Protein AF-0000000087635330 (afdb_homodimer)

Solvent-accessible surface area (backbone atoms only — not comparable to full-atom values): 12232 Å² total; per-residue (Å²): 128,82,61,60,44,41,53,50,29,37,51,50,49,61,67,24,69,44,42,45,45,29,53,51,26,46,61,68,26,69,84,34,67,66,36,44,51,52,45,48,49,50,54,52,45,51,51,51,27,53,53,23,55,74,68,66,39,85,57,25,63,59,40,48,52,53,54,58,65,44,47,66,58,32,70,73,29,64,51,27,36,50,28,53,53,24,44,55,53,30,50,50,52,50,50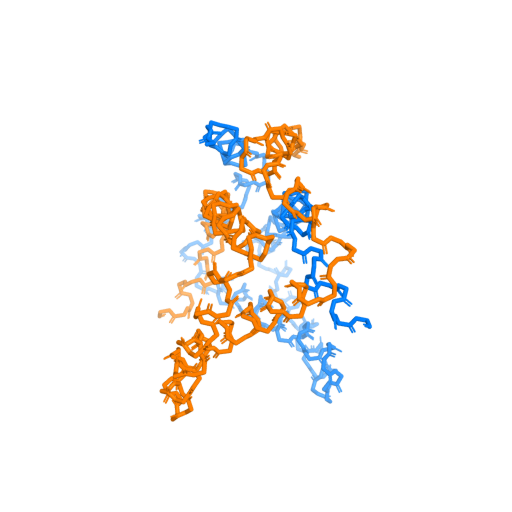,52,47,47,56,53,48,40,48,65,54,51,63,71,43,41,72,59,57,54,68,71,101,128,82,60,60,43,40,52,50,29,36,51,50,49,62,67,24,69,45,42,46,46,30,52,51,28,47,62,68,25,69,83,33,66,67,35,43,52,52,45,50,50,49,56,52,46,51,50,51,28,52,53,22,55,75,68,66,39,85,57,24,62,59,40,48,50,54,53,58,63,46,47,65,59,33,68,71,30,66,52,26,38,50,27,54,54,23,44,54,53,30,49,51,52,52,50,50,47,48,56,53,48,41,48,63,54,51,63,71,44,43,73,59,60,55,68,72,101

Nearest PDB structures (foldseek):
  2iaz-assembly1_D  TM=8.433E-01  e=6.724E-04  Streptococcus pneumoniae TIGR4
  2iaz-assembly1_C  TM=8.576E-01  e=1.350E-03  Streptococcus pneumoniae TIGR4
  2iaz-assembly1_B  TM=7.558E-01  e=1.070E-03  Streptococcus pneumoniae TIGR4
  2oeq-assembly1_B  TM=7.462E-01  e=4.574E-03  Geobacillus stearothermophilus
  2iaz-assembly1_D  TM=8.433E-01  e=5.753E-04  Streptococcus pneumoniae TIGR4

pLDDT: mean 92.49, std 9.83, range [42.09, 97.5]

Organism: NCBI:txid103891

InterPro domains:
  IPR010368 Control of competence regulator ComK, YlbF/YmcA [PF06133] (3-106)
  IPR023378 YheA/YmcA-like domain superfamily [G3DSA:1.20.1500.10] (2-115)
  IPR023378 YheA/YmcA-like domain superfamily [SSF158622] (3-107)

Secondary structure (DSSP, 8-state):
--THHHHHHHHHHHHSHHHHHHHHHHHHHTT-HHHHHHHHHHHHHHHHHHHHHHTT-TTHHHHHHHHHHHHHHHHT-HHHHHHHHHHHHHHHHHHHHHHHHHHHHHHTTHHHHHHT-/--THHHHHHHHHHHHSHHHHHHHHHHHHHTT-HHHHHHHHHHHHHHHHHHHHHHTT-TTHHHHHHHHHHHHHHHHT-HHHHHHHHHHHHHHHHHHHHHHHHHHHHHHTTHHHHHHT-

Sequence (234 aa):
MNYDKAYELQKAMRESEEYKALMEAQAAVESDATAKGLIEQFLMQQMQWEYAKMAEAPEAEEIGKKLEELMPMIQANSGAQSYLQAHVRWTQVSNDVYRIISEPITEGMKILEKAKQMNYDKAYELQKAMRESEEYKALMEAQAAVESDATAKGLIEQFLMQQMQWEYAKMAEAPEAEEIGKKLEELMPMIQANSGAQSYLQAHVRWTQVSNDVYRIISEPITEGMKILEKAKQ

Foldseek 3Di:
DPCVVVVVVVVVLCVDPLNVLLVVLCVVCVPPPQLVVLLVLLVVLVVVLVVCVVVVHPCNVVSVVVNVVSVVVQVVPPSNVSNVVSVVSSVVVVVVVCVVVCVVVVVVVVVVVVVVD/DPCVVVVVVVVCLCVDPLNVLLVVLCVVCVPPPQLVVLLVLLVVLVVVLVVCVVVVHPCNVVSVVVNVVSVVVQVVPPSNVSNVVSVVSSVVVVVVVCVVVCVVVVVVVVVVVVVVD

Radius of gyration: 22.26 Å; Cα contacts (8 Å, |Δi|>4): 188; chains: 2; bounding box: 31×61×46 Å

Structure (mmCIF, N/CA/C/O backbone):
data_AF-0000000087635330-model_v1
#
loop_
_entity.id
_entity.type
_entity.pdbx_description
1 polymer 'Protein of uncharacterized function (DUF964)'
#
loop_
_atom_site.group_PDB
_atom_site.id
_atom_site.type_symbol
_atom_site.label_atom_id
_atom_site.label_alt_id
_atom_site.label_comp_id
_atom_site.label_asym_id
_atom_site.label_entity_id
_atom_site.label_seq_id
_atom_site.pdbx_PDB_ins_code
_atom_site.Cartn_x
_atom_site.Cartn_y
_atom_site.Cartn_z
_atom_site.occupancy
_atom_site.B_iso_or_equiv
_atom_site.auth_seq_id
_atom_site.auth_comp_id
_atom_site.auth_asym_id
_atom_site.auth_atom_id
_atom_site.pdbx_PDB_model_num
ATOM 1 N N . MET A 1 1 ? 7.719 4.941 17.891 1 74 1 MET A N 1
ATOM 2 C CA . MET A 1 1 ? 6.973 3.707 17.641 1 74 1 MET A CA 1
ATOM 3 C C . MET A 1 1 ? 7.906 2.5 17.656 1 74 1 MET A C 1
ATOM 5 O O . MET A 1 1 ? 9.016 2.568 17.125 1 74 1 MET A O 1
ATOM 9 N N . ASN A 1 2 ? 7.723 1.538 18.547 1 83.94 2 ASN A N 1
ATOM 10 C CA . ASN A 1 2 ? 8.383 0.238 18.5 1 83.94 2 ASN A CA 1
ATOM 11 C C . ASN A 1 2 ? 7.832 -0.625 17.375 1 83.94 2 ASN A C 1
ATOM 13 O O . ASN A 1 2 ? 6.629 -0.899 17.328 1 83.94 2 ASN A O 1
ATOM 17 N N . TYR A 1 3 ? 8.781 -0.97 16.391 1 94.69 3 TYR A N 1
ATOM 18 C CA . TYR A 1 3 ? 8.336 -1.683 15.203 1 94.69 3 TYR A CA 1
ATOM 19 C C . TYR A 1 3 ? 8.344 -3.189 15.43 1 94.69 3 TYR A C 1
ATOM 21 O O . TYR A 1 3 ? 8.281 -3.969 14.477 1 94.69 3 TYR A O 1
ATOM 29 N N . ASP A 1 4 ? 8.461 -3.588 16.734 1 96 4 ASP A N 1
ATOM 30 C CA . ASP A 1 4 ? 8.516 -5.004 17.078 1 96 4 ASP A CA 1
ATOM 31 C C . ASP A 1 4 ? 7.297 -5.75 16.531 1 96 4 ASP A C 1
ATOM 33 O O . ASP A 1 4 ? 7.426 -6.848 15.992 1 96 4 ASP A O 1
ATOM 37 N N . LYS A 1 5 ? 6.098 -5.129 16.688 1 96.94 5 LYS A N 1
ATOM 38 C CA . LYS A 1 5 ? 4.875 -5.773 16.219 1 96.94 5 LYS A CA 1
ATOM 39 C C . LYS A 1 5 ? 4.883 -5.926 14.711 1 96.94 5 LYS A C 1
ATOM 41 O O . LYS A 1 5 ? 4.348 -6.902 14.172 1 96.94 5 LYS A O 1
ATOM 46 N N . ALA A 1 6 ? 5.496 -4.953 13.992 1 97.44 6 ALA A N 1
ATOM 47 C CA . ALA A 1 6 ? 5.625 -5.055 12.547 1 97.44 6 ALA A CA 1
ATOM 48 C C . ALA A 1 6 ? 6.547 -6.207 12.156 1 97.44 6 ALA A C 1
ATOM 50 O O . ALA A 1 6 ? 6.227 -6.988 11.258 1 97.44 6 ALA A O 1
ATOM 51 N N . TYR A 1 7 ? 7.668 -6.348 12.852 1 97.5 7 TYR A N 1
ATOM 52 C CA . TYR A 1 7 ? 8.609 -7.422 12.562 1 97.5 7 TYR A CA 1
ATOM 53 C C . TYR A 1 7 ? 8.039 -8.773 12.961 1 97.5 7 TYR A C 1
ATOM 55 O O . TYR A 1 7 ? 8.312 -9.789 12.312 1 97.5 7 TYR A O 1
ATOM 63 N N . GLU A 1 8 ? 7.262 -8.82 14.047 1 97.19 8 GLU A N 1
ATOM 64 C CA . GLU A 1 8 ? 6.578 -10.055 14.43 1 97.19 8 GLU A CA 1
ATOM 65 C C . GLU A 1 8 ? 5.59 -10.492 13.352 1 97.19 8 GLU A C 1
ATOM 67 O O . GLU A 1 8 ? 5.488 -11.688 13.047 1 97.19 8 GLU A O 1
ATOM 72 N N . LEU A 1 9 ? 4.828 -9.516 12.812 1 97.5 9 LEU A N 1
ATOM 73 C CA . LEU A 1 9 ? 3.91 -9.836 11.727 1 97.5 9 LEU A CA 1
ATOM 74 C C . LEU A 1 9 ? 4.668 -10.328 10.492 1 97.5 9 LEU A C 1
ATOM 76 O O . LEU A 1 9 ? 4.281 -11.32 9.875 1 97.5 9 LEU A O 1
ATOM 80 N N . GLN A 1 10 ? 5.77 -9.609 10.148 1 97.31 10 GLN A N 1
ATOM 81 C CA . GLN A 1 10 ? 6.598 -10.023 9.023 1 97.31 10 GLN A CA 1
ATOM 82 C C . GLN A 1 10 ? 7.059 -11.469 9.18 1 97.31 10 GLN A C 1
ATOM 84 O O . GLN A 1 10 ? 6.957 -12.266 8.242 1 97.31 10 GLN A O 1
ATOM 89 N N . LYS A 1 11 ? 7.594 -11.82 10.383 1 96.69 11 LYS A N 1
ATOM 90 C CA . LYS A 1 11 ? 8.047 -13.172 10.68 1 96.69 11 LYS A CA 1
ATOM 91 C C . LYS A 1 11 ? 6.898 -14.172 10.555 1 96.69 11 LYS A C 1
ATOM 93 O O . LYS A 1 11 ? 7.07 -15.25 9.977 1 96.69 11 LYS A O 1
ATOM 98 N N . ALA A 1 12 ? 5.738 -13.828 11.117 1 97 12 ALA A N 1
ATOM 99 C CA . ALA A 1 12 ? 4.566 -14.695 11.039 1 97 12 ALA A CA 1
ATOM 100 C C . ALA A 1 12 ? 4.156 -14.93 9.586 1 97 12 ALA A C 1
ATOM 102 O O . ALA A 1 12 ? 3.746 -16.031 9.227 1 97 12 ALA A O 1
ATOM 103 N N . MET A 1 13 ? 4.223 -13.906 8.734 1 96.5 13 MET A N 1
ATOM 104 C CA . MET A 1 13 ? 3.912 -14.031 7.316 1 96.5 13 MET A CA 1
ATOM 105 C C . MET A 1 13 ? 4.867 -15.008 6.633 1 96.5 13 MET A C 1
ATOM 107 O O . MET A 1 13 ? 4.43 -15.906 5.91 1 96.5 13 MET A O 1
ATOM 111 N N . ARG A 1 14 ? 6.191 -14.93 6.93 1 95.69 14 ARG A N 1
ATOM 112 C CA . ARG A 1 14 ? 7.191 -15.805 6.332 1 95.69 14 ARG A CA 1
ATOM 113 C C . ARG A 1 14 ? 7.02 -17.25 6.82 1 95.69 14 ARG A C 1
ATOM 115 O O . ARG A 1 14 ? 7.395 -18.188 6.125 1 95.69 14 ARG A O 1
ATOM 122 N N . GLU A 1 15 ? 6.457 -17.422 8.023 1 96.25 15 GLU A N 1
ATOM 123 C CA . GLU A 1 15 ? 6.297 -18.734 8.625 1 96.25 15 GLU A CA 1
ATOM 124 C C . GLU A 1 15 ? 4.938 -19.344 8.281 1 96.25 15 GLU A C 1
ATOM 126 O O . GLU A 1 15 ? 4.656 -20.484 8.633 1 96.25 15 GLU A O 1
ATOM 131 N N . SER A 1 16 ? 4.07 -18.562 7.609 1 96.06 16 SER A N 1
ATOM 132 C CA . SER A 1 16 ? 2.744 -19.062 7.254 1 96.06 16 SER A CA 1
ATOM 133 C C . SER A 1 16 ? 2.834 -20.188 6.238 1 96.06 16 SER A C 1
ATOM 135 O O . SER A 1 16 ? 3.787 -20.266 5.461 1 96.06 16 SER A O 1
ATOM 137 N N . GLU A 1 17 ? 1.859 -21.078 6.305 1 97 17 GLU A N 1
ATOM 138 C CA . GLU A 1 17 ? 1.779 -22.172 5.328 1 97 17 GLU A CA 1
ATOM 139 C C . GLU A 1 17 ? 1.638 -21.625 3.91 1 97 17 GLU A C 1
ATOM 141 O O . GLU A 1 17 ? 2.199 -22.188 2.967 1 97 17 GLU A O 1
ATOM 146 N N . GLU A 1 18 ? 0.897 -20.531 3.771 1 97.06 18 GLU A N 1
ATOM 147 C CA . GLU A 1 18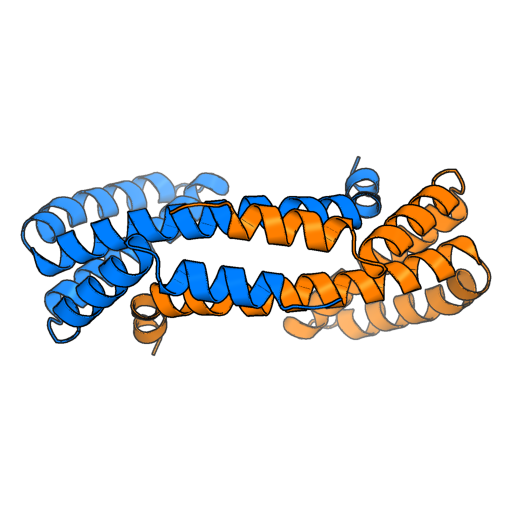 ? 0.664 -19.922 2.463 1 97.06 18 GLU A CA 1
ATOM 148 C C . GLU A 1 18 ? 1.964 -19.406 1.854 1 97.06 18 GLU A C 1
ATOM 150 O O . GLU A 1 18 ? 2.23 -19.625 0.67 1 97.06 18 GLU A O 1
ATOM 155 N N . TYR A 1 19 ? 2.779 -18.719 2.582 1 96.56 19 TYR A N 1
ATOM 156 C CA . TYR A 1 19 ? 4.059 -18.203 2.104 1 96.56 19 TYR A CA 1
ATOM 157 C C . TYR A 1 19 ? 4.992 -19.359 1.726 1 96.56 19 TYR A C 1
ATOM 159 O O . TYR A 1 19 ? 5.594 -19.344 0.65 1 96.56 19 TYR A O 1
ATOM 167 N N . LYS A 1 20 ? 5.113 -20.297 2.604 1 96.81 20 LYS A N 1
ATOM 168 C CA . LYS A 1 20 ? 6.008 -21.422 2.375 1 96.81 20 LYS A CA 1
ATOM 169 C C . LYS A 1 20 ? 5.594 -22.219 1.132 1 96.81 20 LYS A C 1
ATOM 171 O O . LYS A 1 20 ? 6.445 -22.625 0.345 1 96.81 20 LYS A O 1
ATOM 176 N N . ALA A 1 21 ? 4.285 -22.422 0.991 1 97 21 ALA A N 1
ATOM 177 C CA . ALA A 1 21 ? 3.781 -23.125 -0.187 1 97 21 ALA A CA 1
ATOM 178 C C . ALA A 1 21 ? 4.141 -22.375 -1.467 1 97 21 ALA A C 1
ATOM 180 O O . ALA A 1 21 ? 4.484 -22.984 -2.479 1 97 21 ALA A O 1
ATOM 181 N N . LEU A 1 22 ? 4.043 -21.031 -1.479 1 96.62 22 LEU A N 1
ATOM 182 C CA . LEU A 1 22 ? 4.398 -20.234 -2.643 1 96.62 22 LEU A CA 1
ATOM 183 C C . LEU A 1 22 ? 5.887 -20.359 -2.957 1 96.62 22 LEU A C 1
ATOM 185 O O . LEU A 1 22 ? 6.266 -20.531 -4.117 1 96.62 22 LEU A O 1
ATOM 189 N N . MET A 1 23 ? 6.695 -20.297 -1.934 1 95.06 23 MET A N 1
ATOM 190 C CA . MET A 1 23 ? 8.141 -20.422 -2.119 1 95.06 23 MET A CA 1
ATOM 191 C C . MET A 1 23 ? 8.5 -21.781 -2.682 1 95.06 23 MET A C 1
ATOM 193 O O . MET A 1 23 ? 9.359 -21.891 -3.557 1 95.06 23 MET A O 1
ATOM 197 N N . GLU A 1 24 ? 7.879 -22.766 -2.139 1 95.94 24 GLU A N 1
ATOM 198 C CA . GLU A 1 24 ? 8.117 -24.125 -2.625 1 95.94 24 GLU A CA 1
ATOM 199 C C . GLU A 1 24 ? 7.695 -24.266 -4.086 1 95.94 24 GLU A C 1
ATOM 201 O O . GLU A 1 24 ? 8.422 -24.844 -4.891 1 95.94 24 GLU A O 1
ATOM 206 N N . ALA A 1 25 ? 6.504 -23.75 -4.371 1 96.25 25 ALA A N 1
ATOM 207 C CA . ALA A 1 25 ? 6.016 -23.797 -5.746 1 96.25 25 ALA A CA 1
ATOM 208 C C . ALA A 1 25 ? 6.934 -23.031 -6.688 1 96.25 25 ALA A C 1
ATOM 210 O O . ALA A 1 25 ? 7.184 -23.453 -7.812 1 96.25 25 ALA A O 1
ATOM 211 N N . GLN A 1 26 ? 7.418 -21.906 -6.301 1 94.69 26 GLN A N 1
ATOM 212 C CA . GLN A 1 26 ? 8.359 -21.109 -7.082 1 94.69 26 GLN A CA 1
ATOM 213 C C . GLN A 1 26 ? 9.633 -21.891 -7.375 1 94.69 26 GLN A C 1
ATOM 215 O O . GLN A 1 26 ? 10.109 -21.906 -8.516 1 94.69 26 GLN A O 1
ATOM 220 N N . ALA A 1 27 ? 10.156 -22.484 -6.355 1 93.56 27 ALA A N 1
ATOM 221 C CA . ALA A 1 27 ? 11.375 -23.281 -6.504 1 93.56 27 ALA A CA 1
ATOM 222 C C . ALA A 1 27 ? 11.164 -24.422 -7.5 1 93.56 27 ALA A C 1
ATOM 224 O O . ALA A 1 27 ? 12.062 -24.75 -8.281 1 93.56 27 ALA A O 1
ATOM 225 N N . ALA A 1 28 ? 9.992 -24.984 -7.477 1 94.25 28 ALA A N 1
ATOM 226 C CA . ALA A 1 28 ? 9.68 -26.141 -8.312 1 94.25 28 ALA A CA 1
ATOM 227 C C . ALA A 1 28 ? 9.633 -25.766 -9.789 1 94.25 28 ALA A C 1
ATOM 229 O O . ALA A 1 28 ? 9.906 -26.594 -10.664 1 94.25 28 ALA A O 1
ATOM 230 N N . VAL A 1 29 ? 9.352 -24.469 -10.062 1 94.31 29 VAL A N 1
ATOM 231 C CA . VAL A 1 29 ? 9.188 -24.078 -11.461 1 94.31 29 VAL A CA 1
ATOM 232 C C . VAL A 1 29 ? 10.383 -23.234 -11.914 1 94.31 29 VAL A C 1
ATOM 234 O O . VAL A 1 29 ? 10.445 -22.797 -13.062 1 94.31 29 VAL A O 1
ATOM 237 N N . GLU A 1 30 ? 11.328 -23.047 -11.102 1 89.69 30 GLU A N 1
ATOM 238 C CA . GLU A 1 30 ? 12.461 -22.156 -11.367 1 89.69 30 GLU A CA 1
ATOM 239 C C . GLU A 1 30 ? 13.227 -22.609 -12.609 1 89.69 30 GLU A C 1
ATOM 241 O O . GLU A 1 30 ? 13.742 -21.766 -13.359 1 89.69 30 GLU A O 1
ATOM 246 N N . SER A 1 31 ? 13.273 -23.859 -12.844 1 91.94 31 SER A N 1
ATOM 247 C CA . SER A 1 31 ? 14.055 -24.391 -13.969 1 91.94 31 SER A CA 1
ATOM 248 C C . SER A 1 31 ? 13.141 -24.812 -15.117 1 91.94 31 SER A C 1
ATOM 250 O O . SER A 1 31 ? 13.609 -25.375 -16.109 1 91.94 31 SER A O 1
ATOM 252 N N . ASP A 1 32 ? 11.867 -24.641 -15.016 1 94.25 32 ASP A N 1
ATOM 253 C CA . ASP A 1 32 ? 10.891 -24.984 -16.047 1 94.25 32 ASP A CA 1
ATOM 254 C C . ASP A 1 32 ? 10.461 -23.75 -16.828 1 94.25 32 ASP A C 1
ATOM 256 O O . ASP A 1 32 ? 9.492 -23.078 -16.453 1 94.25 32 ASP A O 1
ATOM 260 N N . ALA A 1 33 ? 11.094 -23.516 -17.922 1 93.88 33 ALA A N 1
ATOM 261 C CA . ALA A 1 33 ? 10.875 -22.312 -18.719 1 93.88 33 ALA A CA 1
ATOM 262 C C . ALA A 1 33 ? 9.438 -22.25 -19.234 1 93.88 33 ALA A C 1
ATOM 264 O O . ALA A 1 33 ? 8.852 -21.172 -19.328 1 93.88 33 ALA A O 1
ATOM 265 N N . THR A 1 34 ? 8.922 -23.406 -19.516 1 96.12 34 THR A N 1
ATOM 266 C CA . THR A 1 34 ? 7.547 -23.453 -20 1 96.12 34 THR A CA 1
ATOM 267 C C . THR A 1 34 ? 6.574 -23.016 -18.906 1 96.12 34 THR A C 1
ATOM 269 O O . THR A 1 34 ? 5.723 -22.156 -19.141 1 96.12 34 THR A O 1
ATOM 272 N N . ALA A 1 35 ? 6.727 -23.562 -17.75 1 95.75 35 ALA A N 1
ATOM 273 C CA . ALA A 1 35 ? 5.879 -23.203 -16.625 1 95.75 35 ALA A CA 1
ATOM 274 C C . ALA A 1 35 ? 6 -21.734 -16.281 1 95.75 35 ALA A C 1
ATOM 276 O O . ALA A 1 35 ? 4.996 -21.047 -16.094 1 95.75 35 ALA A O 1
ATOM 277 N N . LYS A 1 36 ? 7.207 -21.281 -16.297 1 94.25 36 LYS A N 1
ATOM 278 C CA . LYS A 1 36 ? 7.449 -19.875 -15.969 1 94.25 36 LYS A CA 1
ATOM 279 C C . LYS A 1 36 ? 6.773 -18.953 -16.969 1 94.25 36 LYS A C 1
ATOM 281 O O . LYS A 1 36 ? 6.164 -17.953 -16.594 1 94.25 36 LYS A O 1
ATOM 286 N N . GLY A 1 37 ? 6.953 -19.281 -18.188 1 94.19 37 GLY A N 1
ATOM 287 C CA . GLY A 1 37 ? 6.312 -18.484 -19.219 1 94.19 37 GLY A CA 1
ATOM 288 C C . GLY A 1 37 ? 4.805 -18.438 -19.078 1 94.19 37 GLY A C 1
ATOM 289 O O . GLY A 1 37 ? 4.203 -17.359 -19.219 1 94.19 37 GLY A O 1
ATOM 290 N N . LEU A 1 38 ? 4.195 -19.578 -18.812 1 96.12 38 LEU A N 1
ATOM 291 C CA . LEU A 1 38 ? 2.752 -19.656 -18.641 1 96.12 38 LEU A CA 1
ATOM 292 C C . LEU A 1 38 ? 2.309 -18.828 -17.438 1 96.12 38 LEU A C 1
ATOM 294 O O . LEU A 1 38 ? 1.328 -18.094 -17.516 1 96.12 38 LEU A O 1
ATOM 298 N N . ILE A 1 39 ? 3.027 -18.938 -16.344 1 95.94 39 ILE A N 1
ATOM 299 C CA . ILE A 1 39 ? 2.713 -18.234 -15.102 1 95.94 39 ILE A CA 1
ATOM 300 C C . ILE A 1 39 ? 2.801 -16.734 -15.328 1 95.94 39 ILE A C 1
ATOM 302 O O . ILE A 1 39 ? 1.876 -15.992 -14.992 1 95.94 39 ILE A O 1
ATOM 306 N N . GLU A 1 40 ? 3.871 -16.297 -15.891 1 93.56 40 GLU A N 1
ATOM 307 C CA . GLU A 1 40 ? 4.086 -14.875 -16.156 1 93.56 40 GLU A CA 1
ATOM 308 C C . GLU A 1 40 ? 2.98 -14.312 -17.047 1 93.56 40 GLU A C 1
ATOM 310 O O . GLU A 1 40 ? 2.453 -13.234 -16.766 1 93.56 40 GLU A O 1
ATOM 315 N N . GLN A 1 41 ? 2.691 -15.039 -18.094 1 94.5 41 GLN A N 1
ATOM 316 C CA . GLN A 1 41 ? 1.641 -14.602 -19 1 94.5 41 GLN A CA 1
ATOM 317 C C . GLN A 1 41 ? 0.298 -14.5 -18.281 1 94.5 41 GLN A C 1
ATOM 319 O O . GLN A 1 41 ? -0.436 -13.523 -18.469 1 94.5 41 GLN A O 1
ATOM 324 N N . PHE A 1 42 ? 0.017 -15.469 -17.562 1 96.69 42 PHE A N 1
ATOM 325 C CA . PHE A 1 42 ? -1.245 -15.477 -16.844 1 96.69 42 PHE A CA 1
ATOM 326 C C . PHE A 1 42 ? -1.322 -14.297 -15.875 1 96.69 42 PHE A C 1
ATOM 328 O O . PHE A 1 42 ? -2.307 -13.555 -15.875 1 96.69 42 PHE A O 1
ATOM 335 N N . LEU A 1 43 ? -0.353 -14.07 -15.086 1 94.19 43 LEU A N 1
ATOM 336 C CA . LEU A 1 43 ? -0.355 -13.016 -14.086 1 94.19 43 LEU A CA 1
ATOM 337 C C . LEU A 1 43 ? -0.41 -11.641 -14.75 1 94.19 43 LEU A C 1
ATOM 339 O O . LEU A 1 43 ? -1.125 -10.75 -14.281 1 94.19 43 LEU A O 1
ATOM 343 N N . MET A 1 44 ? 0.32 -11.484 -15.82 1 92.94 44 MET A N 1
ATOM 344 C CA . MET A 1 44 ? 0.325 -10.211 -16.531 1 92.94 44 MET A CA 1
ATOM 345 C C . MET A 1 44 ? -1.045 -9.93 -17.141 1 92.94 44 MET A C 1
ATOM 347 O O . MET A 1 44 ? -1.562 -8.812 -17.016 1 92.94 44 MET A O 1
ATOM 351 N N . GLN A 1 45 ? -1.606 -10.914 -17.781 1 94.94 45 GLN A N 1
ATOM 352 C CA . GLN A 1 45 ? -2.922 -10.742 -18.391 1 94.94 45 GLN A CA 1
ATOM 353 C C . GLN A 1 45 ? -3.992 -10.516 -17.328 1 94.94 45 GLN A C 1
ATOM 355 O O . GLN A 1 45 ? -4.93 -9.742 -17.547 1 94.94 45 GLN A O 1
ATOM 360 N N . GLN A 1 46 ? -3.887 -11.219 -16.25 1 94.75 46 GLN A N 1
ATOM 361 C CA . GLN A 1 46 ? -4.809 -11.031 -15.133 1 94.75 46 GLN A CA 1
ATOM 362 C C . GLN A 1 46 ? -4.781 -9.594 -14.625 1 94.75 46 GLN A C 1
ATOM 364 O O . GLN A 1 46 ? -5.828 -8.984 -14.398 1 94.75 46 GLN A O 1
ATOM 369 N N . MET A 1 47 ? -3.631 -9.055 -14.469 1 93 47 MET A N 1
ATOM 370 C CA . MET A 1 47 ? -3.5 -7.664 -14.039 1 93 47 MET A CA 1
ATOM 371 C C . MET A 1 47 ? -4.098 -6.711 -15.062 1 93 47 MET A C 1
ATOM 373 O O . MET A 1 47 ? -4.859 -5.809 -14.711 1 93 47 MET A O 1
ATOM 377 N N . GLN A 1 48 ? -3.742 -6.949 -16.266 1 94.56 48 GLN A N 1
ATOM 378 C CA . GLN A 1 48 ? -4.281 -6.133 -17.344 1 94.56 48 GLN A CA 1
ATOM 379 C C . GLN A 1 48 ? -5.805 -6.195 -17.375 1 94.56 48 GLN A C 1
ATOM 381 O O . GLN A 1 48 ? -6.469 -5.184 -17.625 1 94.56 48 GLN A O 1
ATOM 386 N N . TRP A 1 49 ? -6.266 -7.309 -17.172 1 96 49 TRP A N 1
ATOM 387 C CA . TRP A 1 49 ? -7.711 -7.512 -17.172 1 96 49 TRP A CA 1
ATOM 388 C C . TRP A 1 49 ? -8.375 -6.703 -16.062 1 96 49 TRP A C 1
ATOM 390 O O . TRP A 1 49 ? -9.383 -6.023 -16.297 1 96 49 TRP A O 1
ATOM 400 N N . GLU A 1 50 ? -7.816 -6.758 -14.898 1 94.5 50 GLU A N 1
ATOM 401 C CA . GLU A 1 50 ? -8.344 -6.016 -13.758 1 94.5 50 GLU A CA 1
ATOM 402 C C . GLU A 1 50 ? -8.367 -4.516 -14.039 1 94.5 50 GLU A C 1
ATOM 404 O O . GLU A 1 50 ? -9.375 -3.85 -13.812 1 94.5 50 GLU A O 1
ATOM 409 N N . TYR A 1 51 ? -7.34 -4.039 -14.547 1 94.06 51 TYR A N 1
ATOM 410 C CA . TYR A 1 51 ? -7.262 -2.621 -14.867 1 94.06 51 TYR A CA 1
ATOM 411 C C . TYR A 1 51 ? -8.266 -2.254 -15.953 1 94.06 51 TYR A C 1
ATOM 413 O O . TYR A 1 51 ? -8.93 -1.219 -15.867 1 94.06 51 TYR A O 1
ATOM 421 N N . ALA A 1 52 ? -8.336 -3.072 -16.922 1 94.81 52 ALA A N 1
ATOM 422 C CA . ALA A 1 52 ? -9.258 -2.822 -18.031 1 94.81 52 ALA A CA 1
ATOM 423 C C . ALA A 1 52 ? -10.703 -2.801 -17.547 1 94.81 52 ALA A C 1
ATOM 425 O O . ALA A 1 52 ? -11.508 -2 -18.031 1 94.81 52 ALA A O 1
ATOM 426 N N . LYS A 1 53 ? -11.047 -3.67 -16.703 1 95.62 53 LYS A N 1
ATOM 427 C CA . LYS A 1 53 ? -12.391 -3.725 -16.156 1 95.62 53 LYS A CA 1
ATOM 428 C C . LYS A 1 53 ? -12.695 -2.48 -15.32 1 95.62 53 LYS A C 1
ATOM 430 O O . LYS A 1 53 ? -13.789 -1.913 -15.422 1 95.62 53 LYS A O 1
ATOM 435 N N . MET A 1 54 ? -11.781 -1.977 -14.602 1 93.44 54 MET A N 1
ATOM 436 C CA . MET A 1 54 ? -11.953 -0.77 -13.797 1 93.44 54 MET A CA 1
ATOM 437 C C . MET A 1 54 ? -12.148 0.453 -14.688 1 93.44 54 MET A C 1
ATOM 439 O O . MET A 1 54 ? -12.969 1.323 -14.383 1 93.44 54 MET A O 1
ATOM 443 N N . ALA A 1 55 ? -11.461 0.463 -15.727 1 92.5 55 ALA A N 1
ATOM 444 C CA . ALA A 1 55 ? -11.508 1.595 -16.656 1 92.5 55 ALA A CA 1
ATOM 445 C C . ALA A 1 55 ? -12.633 1.43 -17.672 1 92.5 55 ALA A C 1
ATOM 447 O O . ALA A 1 55 ? -12.852 2.309 -18.5 1 92.5 55 ALA A O 1
ATOM 448 N N . GLU A 1 56 ? -13.297 0.297 -17.609 1 93.25 56 GLU A N 1
ATOM 449 C CA . GLU A 1 56 ? -14.336 -0.051 -18.578 1 93.25 56 GLU A CA 1
ATOM 450 C C . GLU A 1 56 ? -13.805 0.025 -20.016 1 93.25 56 GLU A C 1
ATOM 452 O O . GLU A 1 56 ? -14.477 0.553 -20.906 1 93.25 56 GLU A O 1
ATOM 457 N N . ALA A 1 57 ? -12.664 -0.448 -20.156 1 93.44 57 ALA A N 1
ATOM 458 C CA . ALA A 1 57 ? -12 -0.434 -21.469 1 93.44 57 ALA A CA 1
ATOM 459 C C . ALA A 1 57 ? -12.562 -1.517 -22.375 1 93.44 57 ALA A C 1
ATOM 461 O O . ALA A 1 57 ? -12.875 -2.619 -21.922 1 93.44 57 ALA A O 1
ATOM 462 N N . PRO A 1 58 ? -12.57 -1.223 -23.656 1 93.31 58 PRO A N 1
ATOM 463 C CA . PRO A 1 58 ? -13.148 -2.186 -24.594 1 93.31 58 PRO A CA 1
ATOM 464 C C . PRO A 1 58 ? -12.328 -3.473 -24.688 1 93.31 58 PRO A C 1
ATOM 466 O O . PRO A 1 58 ? -12.867 -4.523 -25.047 1 93.31 58 PRO A O 1
ATOM 469 N N . GLU A 1 59 ? -11.117 -3.447 -24.297 1 94.94 59 GLU A N 1
ATOM 470 C CA . GLU A 1 59 ? -10.242 -4.609 -24.438 1 94.94 59 GLU A CA 1
ATOM 471 C C . GLU A 1 59 ? -10.461 -5.609 -23.312 1 94.94 59 GLU A C 1
ATOM 473 O O . GLU A 1 59 ? -9.914 -6.711 -23.344 1 94.94 59 GLU A O 1
ATOM 478 N N . ALA A 1 60 ? -11.203 -5.281 -22.344 1 95 60 ALA A N 1
ATOM 479 C CA . ALA A 1 60 ? -11.43 -6.145 -21.188 1 95 60 ALA A CA 1
ATOM 480 C C . ALA A 1 60 ? -11.945 -7.516 -21.625 1 95 60 ALA A C 1
ATOM 482 O O . ALA A 1 60 ? -11.516 -8.547 -21.094 1 95 60 ALA A O 1
ATOM 483 N N . GLU A 1 61 ? -12.852 -7.504 -22.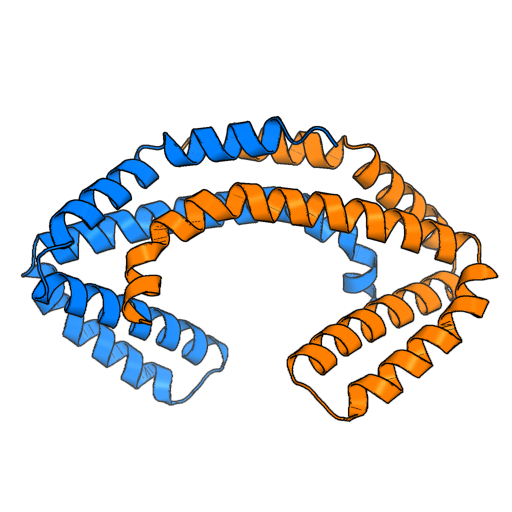531 1 95.25 61 GLU A N 1
ATOM 484 C CA . GLU A 1 61 ? -13.422 -8.758 -23 1 95.25 61 GLU A CA 1
ATOM 485 C C . GLU A 1 61 ? -12.375 -9.617 -23.703 1 95.25 61 GLU A C 1
ATOM 487 O O . GLU A 1 61 ? -12.297 -10.828 -23.469 1 95.25 61 GLU A O 1
ATOM 492 N N . GLU A 1 62 ? -11.609 -8.984 -24.562 1 96.44 62 GLU A N 1
ATOM 493 C CA . GLU A 1 62 ? -10.562 -9.695 -25.281 1 96.44 62 GLU A CA 1
ATOM 494 C C . GLU A 1 62 ? -9.523 -10.266 -24.328 1 96.44 62 GLU A C 1
ATOM 496 O O . GLU A 1 62 ? -9.078 -11.406 -24.5 1 96.44 62 GLU A O 1
ATOM 501 N N . ILE A 1 63 ? -9.148 -9.523 -23.344 1 96.75 63 ILE A N 1
ATOM 502 C CA . ILE A 1 63 ? -8.172 -9.977 -22.359 1 96.75 63 ILE A CA 1
ATOM 503 C C . ILE A 1 63 ? -8.734 -11.164 -21.578 1 96.75 63 ILE A C 1
ATOM 505 O O . ILE A 1 63 ? -8.016 -12.125 -21.297 1 96.75 63 ILE A O 1
ATOM 509 N N . GLY A 1 64 ? -9.953 -11.07 -21.25 1 96.88 64 GLY A N 1
ATOM 510 C CA . GLY A 1 64 ? -10.609 -12.188 -20.594 1 96.88 64 GLY A CA 1
ATOM 511 C C . GLY A 1 64 ? -10.555 -13.477 -21.391 1 96.88 64 GLY A C 1
ATOM 512 O O . GLY A 1 64 ? -10.312 -14.547 -20.828 1 96.88 64 GLY A O 1
ATOM 513 N N . LYS A 1 65 ? -10.82 -13.375 -22.688 1 96.62 65 LYS A N 1
ATOM 514 C CA . LYS A 1 65 ? -10.758 -14.539 -23.562 1 96.62 65 LYS A CA 1
ATOM 515 C C . LYS A 1 65 ? -9.359 -15.133 -23.594 1 96.62 65 LYS A C 1
ATOM 517 O O . LYS A 1 65 ? -9.195 -16.359 -23.609 1 96.62 65 LYS A O 1
ATOM 522 N N . LYS A 1 66 ? -8.359 -14.305 -23.625 1 96.31 66 LYS A N 1
ATOM 523 C CA . LYS A 1 66 ? -6.977 -14.766 -23.609 1 96.31 66 LYS A CA 1
ATOM 524 C C . LYS A 1 66 ? -6.664 -15.531 -22.328 1 96.31 66 LYS A C 1
ATOM 526 O O . LYS A 1 66 ? -5.965 -16.547 -22.359 1 96.31 66 LYS A O 1
ATOM 531 N N . LEU A 1 67 ? -7.188 -15.031 -21.203 1 96.81 67 LEU A N 1
ATOM 532 C CA . LEU A 1 67 ? -7.016 -15.711 -19.922 1 96.81 67 LEU A CA 1
ATOM 533 C C . LEU A 1 67 ? -7.652 -17.094 -19.953 1 96.81 67 LEU A C 1
ATOM 535 O O . LEU A 1 67 ? -7.051 -18.062 -19.484 1 96.81 67 LEU A O 1
ATOM 539 N N . GLU A 1 68 ? -8.781 -17.172 -20.547 1 96.31 68 GLU A N 1
ATOM 540 C CA . GLU A 1 68 ? -9.484 -18.453 -20.672 1 96.31 68 GLU A CA 1
ATOM 541 C C . GLU A 1 68 ? -8.68 -19.438 -21.5 1 96.31 68 GLU A C 1
ATOM 543 O O . GLU A 1 68 ? -8.664 -20.641 -21.219 1 96.31 68 GLU A O 1
ATOM 548 N N . GLU A 1 69 ? -8.055 -18.938 -22.5 1 96 69 GLU A N 1
ATOM 549 C CA . GLU A 1 69 ? -7.297 -19.781 -23.422 1 96 69 GLU A CA 1
ATOM 550 C C . GLU A 1 69 ? -6.035 -20.328 -22.75 1 96 69 GLU A C 1
ATOM 552 O O . GLU A 1 69 ? -5.508 -21.359 -23.156 1 96 69 GLU A O 1
ATOM 557 N N . LEU A 1 70 ? -5.57 -19.641 -21.703 1 96.56 70 LEU A N 1
ATOM 558 C CA . LEU A 1 70 ? -4.359 -20.062 -21 1 96.56 70 LEU A CA 1
ATOM 559 C C . LEU A 1 70 ? -4.664 -21.172 -20 1 96.56 70 LEU A C 1
ATOM 561 O O . LEU A 1 70 ? -3.777 -21.938 -19.641 1 96.56 70 LEU A O 1
ATOM 565 N N . MET A 1 71 ? -5.926 -21.328 -19.578 1 96.56 71 MET A N 1
ATOM 566 C CA . MET A 1 71 ? -6.309 -22.188 -18.469 1 96.56 71 MET A CA 1
ATOM 567 C C . MET A 1 71 ? -6.023 -23.656 -18.797 1 96.56 71 MET A C 1
ATOM 569 O O . MET A 1 71 ? -5.461 -24.391 -17.984 1 96.56 71 MET A O 1
ATOM 573 N N . PRO A 1 72 ? -6.344 -24.109 -20.062 1 97.25 72 PRO A N 1
ATOM 574 C CA . PRO A 1 72 ? -6.027 -25.516 -20.359 1 97.25 72 PRO A CA 1
ATOM 575 C C . PRO A 1 72 ? -4.527 -25.797 -20.359 1 97.25 72 PRO A C 1
ATOM 577 O O . PRO A 1 72 ? -4.105 -26.875 -19.953 1 97.25 72 PRO A O 1
ATOM 580 N N . MET A 1 73 ? -3.713 -24.891 -20.734 1 97.25 73 MET A N 1
ATOM 581 C CA . MET A 1 73 ? -2.26 -25.047 -20.75 1 97.25 73 MET A CA 1
ATOM 582 C C . MET A 1 73 ? -1.703 -25.094 -19.328 1 97.25 73 MET A C 1
ATOM 584 O O . MET A 1 73 ? -0.796 -25.875 -19.047 1 97.25 73 MET A O 1
ATOM 588 N N . ILE A 1 74 ? -2.262 -24.297 -18.5 1 97.19 74 ILE A N 1
ATOM 589 C CA . ILE A 1 74 ? -1.85 -24.234 -17.094 1 97.19 74 ILE A CA 1
ATOM 590 C C . ILE A 1 74 ? -2.242 -25.531 -16.391 1 97.19 74 ILE A C 1
ATOM 592 O O . ILE A 1 74 ? -1.455 -26.094 -15.617 1 97.19 74 ILE A O 1
ATOM 596 N N . GLN A 1 75 ? -3.432 -26 -16.656 1 95.88 75 GLN A N 1
ATOM 597 C CA . GLN A 1 75 ? -3.91 -27.234 -16.047 1 95.88 75 GLN A CA 1
ATOM 598 C C . GLN A 1 75 ? -3.051 -28.438 -16.469 1 95.88 75 GLN A C 1
ATOM 600 O O . GLN A 1 75 ? -2.893 -29.391 -15.703 1 95.88 75 GLN A O 1
ATOM 605 N N . ALA A 1 76 ? -2.469 -28.328 -17.641 1 96.81 76 ALA A N 1
ATOM 606 C CA . ALA A 1 76 ? -1.671 -29.438 -18.188 1 96.81 76 ALA A CA 1
ATOM 607 C C . ALA A 1 76 ? -0.241 -29.391 -17.656 1 96.81 76 ALA A C 1
ATOM 609 O O . ALA A 1 76 ? 0.533 -30.328 -17.859 1 96.81 76 ALA A O 1
ATOM 610 N N . ASN A 1 77 ? 0.125 -28.25 -17.078 1 97.44 77 ASN A N 1
ATOM 611 C CA . ASN A 1 77 ? 1.442 -28.078 -16.469 1 97.44 77 ASN A CA 1
ATOM 612 C C . ASN A 1 77 ? 1.364 -28.047 -14.945 1 97.44 77 ASN A C 1
ATOM 614 O O . ASN A 1 77 ? 1.017 -27.016 -14.359 1 97.44 77 ASN A O 1
ATOM 618 N N . SER A 1 78 ? 1.722 -29.188 -14.312 1 97.12 78 SER A N 1
ATOM 619 C CA . SER A 1 78 ? 1.539 -29.359 -12.875 1 97.12 78 SER A CA 1
ATOM 620 C C . SER A 1 78 ? 2.281 -28.281 -12.094 1 97.12 78 SER A C 1
ATOM 622 O O . SER A 1 78 ? 1.787 -27.797 -11.07 1 97.12 78 SER A O 1
ATOM 624 N N . GLY A 1 79 ? 3.469 -27.875 -12.547 1 96.69 79 GLY A N 1
ATOM 625 C CA . GLY A 1 79 ? 4.23 -26.828 -11.906 1 96.69 79 GLY A CA 1
ATOM 626 C C . GLY A 1 79 ? 3.545 -25.469 -11.961 1 96.69 79 GLY A C 1
ATOM 627 O O . GLY A 1 79 ? 3.42 -24.797 -10.938 1 96.69 79 GLY A O 1
ATOM 628 N N . ALA A 1 80 ? 3.027 -25.156 -13.141 1 96.94 80 ALA A N 1
ATOM 629 C CA . ALA A 1 80 ? 2.318 -23.891 -13.32 1 96.94 80 ALA A CA 1
ATOM 630 C C . ALA A 1 80 ? 1.037 -23.844 -12.492 1 96.94 80 ALA A C 1
ATOM 632 O O . ALA A 1 80 ? 0.735 -22.844 -11.844 1 96.94 80 ALA A O 1
ATOM 633 N N . GLN A 1 81 ? 0.365 -24.938 -12.539 1 97.5 81 GLN A N 1
ATOM 634 C CA . GLN A 1 81 ? -0.882 -25.047 -11.789 1 97.5 81 GLN A CA 1
ATOM 635 C C . GLN A 1 81 ? -0.639 -24.875 -10.297 1 97.5 81 GLN A C 1
ATOM 637 O O . GLN A 1 81 ? -1.33 -24.094 -9.625 1 97.5 81 GLN A O 1
ATOM 642 N N . SER A 1 82 ? 0.34 -25.641 -9.812 1 97.25 82 SER A N 1
ATOM 643 C CA . SER A 1 82 ? 0.672 -25.594 -8.391 1 97.25 82 SER A CA 1
ATOM 644 C C . SER A 1 82 ? 1.101 -24.203 -7.965 1 97.25 82 SER A C 1
ATOM 646 O O . SER A 1 82 ? 0.726 -23.734 -6.891 1 97.25 82 SER A O 1
ATOM 648 N N . TYR A 1 83 ? 1.885 -23.547 -8.789 1 97.06 83 TYR A N 1
ATOM 649 C CA . TYR A 1 83 ? 2.336 -22.203 -8.469 1 97.06 83 TYR A CA 1
ATOM 650 C C . TYR A 1 83 ? 1.156 -21.234 -8.383 1 97.06 83 TYR A C 1
ATOM 652 O O . TYR A 1 83 ? 1.044 -20.469 -7.426 1 97.06 83 TYR A O 1
ATOM 660 N N . LEU A 1 84 ? 0.288 -21.234 -9.422 1 96.44 84 LEU A N 1
ATOM 661 C CA . LEU A 1 84 ? -0.828 -20.297 -9.461 1 96.44 84 LEU A CA 1
ATOM 662 C C . LEU A 1 84 ? -1.762 -20.5 -8.273 1 96.44 84 LEU A C 1
ATOM 664 O O . LEU A 1 84 ? -2.295 -19.531 -7.723 1 96.44 84 LEU A O 1
ATOM 668 N N . GLN A 1 85 ? -1.948 -21.734 -7.875 1 96.94 85 GLN A N 1
ATOM 669 C CA . GLN A 1 85 ? -2.771 -22.016 -6.707 1 96.94 85 GLN A CA 1
ATOM 670 C C . GLN A 1 85 ? -2.145 -21.453 -5.434 1 96.94 85 GLN A C 1
ATOM 672 O O . GLN A 1 85 ? -2.832 -20.844 -4.617 1 96.94 85 GLN A O 1
ATOM 677 N N . ALA A 1 86 ? -0.852 -21.625 -5.258 1 96.94 86 ALA A N 1
ATOM 678 C CA . ALA A 1 86 ? -0.129 -21.078 -4.113 1 96.94 86 ALA A CA 1
ATOM 679 C C . ALA A 1 86 ? -0.15 -19.547 -4.137 1 96.94 86 ALA A C 1
ATOM 681 O O . ALA A 1 86 ? -0.29 -18.922 -3.092 1 96.94 86 ALA A O 1
ATOM 682 N N . HIS A 1 87 ? -0.032 -19.016 -5.336 1 95.88 87 HIS A N 1
ATOM 683 C CA . HIS A 1 87 ? -0.05 -17.578 -5.512 1 95.88 87 HIS A CA 1
ATOM 684 C C . HIS A 1 87 ? -1.386 -16.984 -5.078 1 95.88 87 HIS A C 1
ATOM 686 O O . HIS A 1 87 ? -1.421 -15.961 -4.387 1 95.88 87 HIS A O 1
ATOM 692 N N . VAL A 1 88 ? -2.438 -17.547 -5.492 1 95.25 88 VAL A N 1
ATOM 693 C CA . VAL A 1 88 ? -3.771 -17.062 -5.152 1 95.25 88 VAL A CA 1
ATOM 694 C C . VAL A 1 88 ? -3.953 -17.078 -3.635 1 95.25 88 VAL A C 1
ATOM 696 O O . VAL A 1 88 ? -4.426 -16.094 -3.055 1 95.25 88 VAL A O 1
ATOM 699 N N . ARG A 1 89 ? -3.529 -18.141 -2.961 1 96.19 89 ARG A N 1
ATOM 700 C CA . ARG A 1 89 ? -3.65 -18.266 -1.513 1 96.19 89 ARG A CA 1
ATOM 701 C C . ARG A 1 89 ? -2.805 -17.219 -0.801 1 96.19 89 ARG A C 1
ATOM 703 O O . ARG A 1 89 ? -3.262 -16.594 0.156 1 96.19 89 ARG A O 1
ATOM 710 N N . TRP A 1 90 ? -1.643 -17.016 -1.306 1 95.88 90 TRP A N 1
ATOM 711 C CA . TRP A 1 90 ? -0.748 -16.031 -0.696 1 95.88 90 TRP A CA 1
ATOM 712 C C . TRP A 1 90 ? -1.258 -14.617 -0.923 1 95.88 90 TRP A C 1
ATOM 714 O O . TRP A 1 90 ? -1.201 -13.773 -0.02 1 95.88 90 TRP A O 1
ATOM 724 N N . THR A 1 91 ? -1.714 -14.352 -2.078 1 94.62 91 THR A N 1
ATOM 725 C CA . THR A 1 91 ? -2.252 -13.039 -2.418 1 94.62 91 THR A CA 1
ATOM 726 C C . THR A 1 91 ? -3.42 -12.68 -1.503 1 94.62 91 THR A C 1
ATOM 728 O O . THR A 1 91 ? -3.545 -11.539 -1.071 1 94.62 91 THR A O 1
ATOM 731 N N . GLN A 1 92 ? -4.23 -13.602 -1.209 1 95.25 92 GLN A N 1
ATOM 732 C CA . GLN A 1 92 ? -5.344 -13.375 -0.291 1 95.25 92 GLN A CA 1
ATOM 733 C C . GLN A 1 92 ? -4.84 -12.992 1.099 1 95.25 92 GLN A C 1
ATOM 735 O O . GLN A 1 92 ? -5.332 -12.039 1.701 1 95.25 92 GLN A O 1
ATOM 740 N N . VAL A 1 93 ? -3.861 -13.719 1.6 1 96.31 93 VAL A N 1
ATOM 741 C CA . VAL A 1 93 ? -3.273 -13.43 2.902 1 96.31 93 VAL A CA 1
ATOM 742 C C . VAL A 1 93 ? -2.678 -12.023 2.902 1 96.31 93 VAL A C 1
ATOM 744 O O . VAL A 1 93 ? -2.93 -11.234 3.816 1 96.31 93 VAL A O 1
ATOM 747 N N . SER A 1 94 ? -1.883 -11.719 1.849 1 95.19 94 SER A N 1
ATOM 748 C CA . SER A 1 94 ? -1.237 -10.414 1.731 1 95.19 94 SER A CA 1
ATOM 749 C C . SER A 1 94 ? -2.266 -9.289 1.691 1 95.19 94 SER A C 1
ATOM 751 O O . SER A 1 94 ? -2.105 -8.266 2.365 1 95.19 94 SER A O 1
ATOM 753 N N . ASN A 1 95 ? -3.301 -9.469 0.967 1 95.25 95 ASN A N 1
ATOM 754 C CA . ASN A 1 95 ? -4.371 -8.477 0.881 1 95.25 95 ASN A CA 1
ATOM 755 C C . ASN A 1 95 ? -5.051 -8.273 2.23 1 95.25 95 ASN A C 1
ATOM 757 O O . ASN A 1 95 ? -5.355 -7.141 2.609 1 95.25 95 ASN A O 1
ATOM 761 N N . ASP A 1 96 ? -5.32 -9.359 2.945 1 96.75 96 ASP A N 1
ATOM 762 C CA . ASP A 1 96 ? -5.941 -9.273 4.262 1 96.75 96 ASP A CA 1
ATOM 763 C C . ASP A 1 96 ? -5.059 -8.5 5.238 1 96.75 96 ASP A C 1
ATOM 765 O O . ASP A 1 96 ? -5.543 -7.641 5.977 1 96.75 96 ASP A O 1
ATOM 769 N N . VAL A 1 97 ? -3.811 -8.789 5.203 1 97 97 VAL A N 1
ATOM 770 C CA . VAL A 1 97 ? -2.865 -8.102 6.078 1 97 97 VAL A CA 1
ATOM 771 C C . VAL A 1 97 ? -2.842 -6.613 5.75 1 97 97 VAL A C 1
ATOM 773 O O . VAL A 1 97 ? -2.904 -5.773 6.648 1 97 97 VAL A O 1
ATOM 776 N N . TYR A 1 98 ? -2.82 -6.309 4.465 1 95.06 98 TYR A N 1
ATOM 777 C CA . TYR A 1 98 ? -2.83 -4.918 4.027 1 95.06 98 TYR A CA 1
ATOM 778 C C . TYR A 1 98 ? -4.098 -4.211 4.488 1 95.06 98 TYR A C 1
ATOM 780 O O . TYR A 1 98 ? -4.043 -3.072 4.965 1 95.06 98 TYR A O 1
ATOM 788 N N . ARG A 1 99 ? -5.184 -4.82 4.359 1 95.62 99 ARG A N 1
ATOM 789 C CA . ARG A 1 99 ? -6.461 -4.238 4.758 1 95.62 99 ARG A CA 1
ATOM 790 C C . ARG A 1 99 ? -6.484 -3.943 6.254 1 95.62 99 ARG A C 1
ATOM 792 O O . ARG A 1 99 ? -6.941 -2.877 6.672 1 95.62 99 ARG A O 1
ATOM 799 N N . ILE A 1 100 ? -6.004 -4.859 7.023 1 97.12 100 ILE A N 1
ATOM 800 C CA . ILE A 1 100 ? -6.012 -4.723 8.477 1 97.12 100 ILE A CA 1
ATOM 801 C C . ILE A 1 100 ? -5.133 -3.543 8.883 1 97.12 100 ILE A C 1
ATOM 803 O O . ILE A 1 100 ? -5.566 -2.664 9.633 1 97.12 100 ILE A O 1
ATOM 807 N N . ILE A 1 101 ? -3.945 -3.463 8.336 1 95.69 101 ILE A N 1
ATOM 808 C CA . ILE A 1 101 ? -2.965 -2.48 8.781 1 95.69 101 ILE A CA 1
ATOM 809 C C . ILE A 1 101 ? -3.277 -1.121 8.156 1 95.69 101 ILE A C 1
ATOM 811 O O . ILE A 1 101 ? -2.854 -0.084 8.672 1 95.69 101 ILE A O 1
ATOM 815 N N . SER A 1 102 ? -4.027 -1.104 7.031 1 94.94 102 SER A N 1
ATOM 816 C CA . SER A 1 102 ? -4.34 0.146 6.348 1 94.94 102 SER A CA 1
ATOM 817 C C . SER A 1 102 ? -5.383 0.949 7.117 1 94.94 102 SER A C 1
ATOM 819 O O . SER A 1 102 ? -5.504 2.162 6.93 1 94.94 102 SER A O 1
ATOM 821 N N . GLU A 1 103 ? -6.195 0.338 7.961 1 94.31 103 GLU A N 1
ATOM 822 C CA . GLU A 1 103 ? -7.297 0.993 8.656 1 94.31 103 GLU A CA 1
ATOM 823 C C . GLU A 1 103 ? -6.805 2.166 9.5 1 94.31 103 GLU A C 1
ATOM 825 O O . GLU A 1 103 ? -7.207 3.309 9.281 1 94.31 103 GLU A O 1
ATOM 830 N N . PRO A 1 104 ? -5.797 1.892 10.43 1 93.56 104 PRO A N 1
ATOM 831 C CA . PRO A 1 104 ? -5.309 3.037 11.203 1 93.56 104 PRO A CA 1
ATOM 832 C C . PRO A 1 104 ? -4.598 4.07 10.328 1 93.56 104 PRO A C 1
ATOM 834 O O . PRO A 1 104 ? -4.582 5.262 10.664 1 93.56 104 PRO A O 1
ATOM 837 N N . ILE A 1 105 ? -4.023 3.641 9.234 1 91.25 105 ILE A N 1
ATOM 838 C CA . ILE A 1 105 ? -3.326 4.547 8.336 1 91.25 105 ILE A CA 1
ATOM 839 C C . ILE A 1 105 ? -4.336 5.473 7.652 1 91.25 105 ILE A C 1
ATOM 841 O O . ILE A 1 105 ? -4.141 6.688 7.605 1 91.25 105 ILE A O 1
ATOM 845 N N . THR A 1 106 ? -5.48 4.945 7.23 1 89.06 106 THR A N 1
ATOM 846 C CA . THR A 1 106 ? -6.551 5.699 6.578 1 89.06 106 THR A CA 1
ATOM 847 C C . THR A 1 106 ? -7.258 6.609 7.578 1 89.06 106 THR A C 1
ATOM 849 O O . THR A 1 106 ? -7.625 7.738 7.246 1 89.06 106 THR A O 1
ATOM 852 N N . GLU A 1 107 ? -7.449 6.105 8.703 1 86.31 107 GLU A N 1
ATOM 853 C CA . GLU A 1 107 ? -8.062 6.902 9.758 1 86.31 107 GLU A CA 1
ATOM 854 C C . GLU A 1 107 ? -7.258 8.164 10.039 1 86.31 107 GLU A C 1
ATOM 856 O O . GLU A 1 107 ? -7.828 9.219 10.336 1 86.31 107 GLU A O 1
ATOM 861 N N . GLY A 1 108 ? -5.949 8.016 9.898 1 80.62 108 GLY A N 1
ATOM 862 C CA . GLY A 1 108 ? -5.07 9.148 10.125 1 80.62 108 GLY A CA 1
ATOM 863 C C . GLY A 1 108 ? -5.113 10.172 9.008 1 80.62 108 GLY A C 1
ATOM 864 O O . GLY A 1 108 ? -4.695 11.32 9.188 1 80.62 108 GLY A O 1
ATOM 865 N N . MET A 1 109 ? -5.684 9.82 7.863 1 78.62 109 MET A N 1
ATOM 866 C CA . MET A 1 109 ? -5.742 10.719 6.711 1 78.62 109 MET A CA 1
ATOM 867 C C . MET A 1 109 ? -7.156 11.266 6.516 1 78.62 109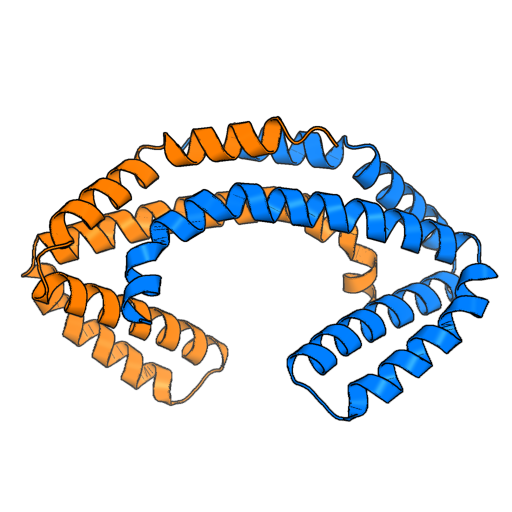 MET A C 1
ATOM 869 O O . MET A 1 109 ? -7.488 11.773 5.445 1 78.62 109 MET A O 1
ATOM 873 N N . LYS A 1 110 ? -8 11.18 7.422 1 75.56 110 LYS A N 1
ATOM 874 C CA . LYS A 1 110 ? -9.406 11.555 7.332 1 75.56 110 LYS A CA 1
ATOM 875 C C . LYS A 1 110 ? -9.562 13.016 6.934 1 75.56 110 LYS A C 1
ATOM 877 O O . LYS A 1 110 ? -10.516 13.383 6.25 1 75.56 110 LYS A O 1
ATOM 882 N N . ILE A 1 111 ? -8.664 13.82 7.34 1 73.94 111 ILE A N 1
ATOM 883 C CA . ILE A 1 111 ? -8.797 15.234 7.02 1 73.94 111 ILE A CA 1
ATOM 884 C C . ILE A 1 111 ? -8.797 15.422 5.504 1 73.94 111 ILE A C 1
ATOM 886 O O . ILE A 1 111 ? -9.43 16.344 4.988 1 73.94 111 ILE A O 1
ATOM 890 N N . LEU A 1 112 ? -8.086 14.477 4.824 1 70.44 112 LEU A N 1
ATOM 891 C CA . LEU A 1 112 ? -8.031 14.555 3.367 1 70.44 112 LEU A CA 1
ATOM 892 C C . LEU A 1 112 ? -9.305 13.984 2.744 1 70.44 112 LEU A C 1
ATOM 894 O O . LEU A 1 112 ? -9.688 14.367 1.639 1 70.44 112 LEU A O 1
ATOM 898 N N . GLU A 1 113 ? -9.812 12.969 3.359 1 63 113 GLU A N 1
ATOM 899 C CA . GLU A 1 113 ? -11.016 12.328 2.844 1 63 113 GLU A CA 1
ATOM 900 C C . GLU A 1 113 ? -12.211 13.273 2.906 1 63 113 GLU A C 1
ATOM 902 O O . GLU A 1 113 ? -13.039 13.297 1.994 1 63 113 GLU A O 1
ATOM 907 N N . LYS A 1 114 ? -12.281 14.086 3.93 1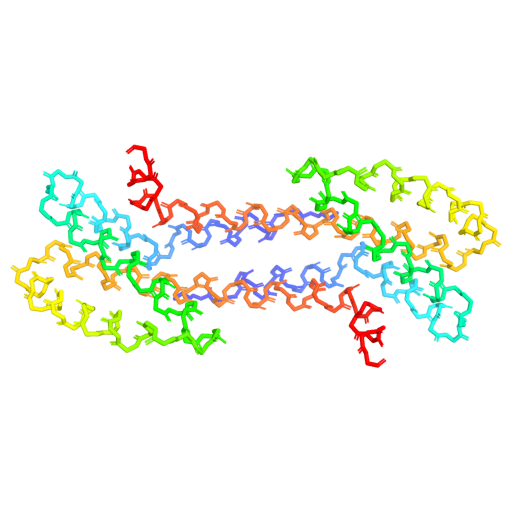 57.25 114 LYS A N 1
ATOM 908 C CA . LYS A 1 114 ? -13.375 15.031 4.086 1 57.25 114 LYS A CA 1
ATOM 909 C C . LYS A 1 114 ? -13.219 16.219 3.127 1 57.25 114 LYS A C 1
ATOM 911 O O . LYS A 1 114 ? -14.211 16.859 2.758 1 57.25 114 LYS A O 1
ATOM 916 N N . ALA A 1 115 ? -12.008 16.547 2.789 1 50.34 115 ALA A N 1
ATOM 917 C CA . ALA A 1 115 ? -11.836 17.609 1.803 1 50.34 115 ALA A CA 1
ATOM 918 C C . ALA A 1 115 ? -12.375 17.188 0.44 1 50.34 115 ALA A C 1
ATOM 920 O O . ALA A 1 115 ? -12.664 18.031 -0.41 1 50.34 115 ALA A O 1
ATOM 921 N N . LYS A 1 116 ? -12.406 15.898 0.271 1 49.97 116 LYS A N 1
ATOM 922 C CA . LYS A 1 116 ? -12.938 15.438 -1.01 1 49.97 116 LYS A CA 1
ATOM 923 C C . LYS A 1 116 ? -14.461 15.508 -1.033 1 49.97 116 LYS A C 1
ATOM 925 O O . LYS A 1 116 ? -15.078 15.336 -2.086 1 49.97 116 LYS A O 1
ATOM 930 N N . GLN A 1 117 ? -15.195 15.445 0.069 1 42.09 117 GLN A N 1
ATOM 931 C CA . GLN A 1 117 ? -16.656 15.586 0.045 1 42.09 117 GLN A CA 1
ATOM 932 C C . GLN A 1 117 ? -17.062 17.062 0.008 1 42.09 117 GLN A C 1
ATOM 934 O O . GLN A 1 117 ? -16.375 17.906 0.574 1 42.09 117 GLN A O 1
ATOM 939 N N . MET B 1 1 ? -3.736 -18.75 7.672 1 74.38 1 MET B N 1
ATOM 940 C CA . MET B 1 1 ? -2.947 -17.719 8.328 1 74.38 1 MET B CA 1
ATOM 941 C C . MET B 1 1 ? -3.719 -17.094 9.5 1 74.38 1 MET B C 1
ATOM 943 O O . MET B 1 1 ? -4.926 -16.875 9.398 1 74.38 1 MET B O 1
ATOM 947 N N . ASN B 1 2 ? -3.209 -17.203 10.734 1 84 2 ASN B N 1
ATOM 948 C CA . ASN B 1 2 ? -3.721 -16.453 11.875 1 84 2 ASN B CA 1
ATOM 949 C C . ASN B 1 2 ? -3.35 -14.977 11.781 1 84 2 ASN B C 1
ATOM 951 O O . ASN B 1 2 ? -2.168 -14.633 11.703 1 84 2 ASN B O 1
ATOM 955 N N . TYR B 1 3 ? -4.457 -14.109 11.719 1 94.75 3 TYR B N 1
ATOM 956 C CA . TYR B 1 3 ? -4.219 -12.688 11.5 1 94.75 3 TYR B CA 1
ATOM 957 C C . TYR B 1 3 ? -4.008 -11.953 12.82 1 94.75 3 TYR B C 1
ATOM 959 O O . TYR B 1 3 ? -4.074 -10.727 12.875 1 94.75 3 TYR B O 1
ATOM 967 N N . ASP B 1 4 ? -3.773 -12.734 13.898 1 96 4 ASP B N 1
ATOM 968 C CA . ASP B 1 4 ? -3.588 -12.164 15.227 1 96 4 ASP B CA 1
ATOM 969 C C . ASP B 1 4 ? -2.449 -11.141 15.227 1 96 4 ASP B C 1
ATOM 971 O O . ASP B 1 4 ? -2.574 -10.062 15.812 1 96 4 ASP B O 1
ATOM 975 N N . LYS B 1 5 ? -1.324 -11.508 14.57 1 96.94 5 LYS B N 1
ATOM 976 C CA . LYS B 1 5 ? -0.174 -10.609 14.531 1 96.94 5 LYS B CA 1
ATOM 977 C C . LYS B 1 5 ? -0.507 -9.32 13.789 1 96.94 5 LYS B C 1
ATOM 979 O O . LYS B 1 5 ? -0 -8.25 14.133 1 96.94 5 LYS B O 1
ATOM 984 N N . ALA B 1 6 ? -1.383 -9.422 12.75 1 97.44 6 ALA B N 1
ATOM 985 C CA . ALA B 1 6 ? -1.824 -8.227 12.023 1 97.44 6 ALA B CA 1
ATOM 986 C C . ALA B 1 6 ? -2.674 -7.328 12.914 1 97.44 6 ALA B C 1
ATOM 988 O O . ALA B 1 6 ? -2.482 -6.113 12.945 1 97.44 6 ALA B O 1
ATOM 989 N N . TYR B 1 7 ? -3.574 -7.926 13.68 1 97.5 7 TYR B N 1
ATOM 990 C CA . TYR B 1 7 ? -4.434 -7.152 14.57 1 97.5 7 TYR B CA 1
ATOM 991 C C . TYR B 1 7 ? -3.639 -6.582 15.734 1 97.5 7 TYR B C 1
ATOM 993 O O . TYR B 1 7 ? -3.936 -5.488 16.219 1 97.5 7 TYR B O 1
ATOM 1001 N N . GLU B 1 8 ? -2.641 -7.312 16.219 1 97.19 8 GLU B N 1
ATOM 1002 C CA . GLU B 1 8 ? -1.753 -6.797 17.25 1 97.19 8 GLU B CA 1
ATOM 1003 C C . GLU B 1 8 ? -0.989 -5.57 16.766 1 97.19 8 GLU B C 1
ATOM 1005 O O . GLU B 1 8 ? -0.822 -4.598 17.5 1 97.19 8 GLU B O 1
ATOM 1010 N N . LEU B 1 9 ? -0.486 -5.645 15.516 1 97.5 9 LEU B N 1
ATOM 1011 C CA . LEU B 1 9 ? 0.195 -4.492 14.938 1 97.5 9 LEU B CA 1
ATOM 1012 C C . LEU B 1 9 ? -0.761 -3.312 14.789 1 97.5 9 LEU B C 1
ATOM 1014 O O . LEU B 1 9 ? -0.415 -2.18 15.133 1 97.5 9 LEU B O 1
ATOM 1018 N N . GLN B 1 10 ? -1.997 -3.598 14.273 1 97.31 10 GLN B N 1
ATOM 1019 C CA . GLN B 1 10 ? -3.008 -2.553 14.141 1 97.31 10 GLN B CA 1
ATOM 1020 C C . GLN B 1 10 ? -3.252 -1.852 15.477 1 97.31 10 GLN B C 1
ATOM 1022 O O . GLN B 1 10 ? -3.277 -0.621 15.539 1 97.31 10 GLN B O 1
ATOM 1027 N N . LYS B 1 11 ? -3.453 -2.643 16.547 1 96.62 11 LYS B N 1
ATOM 1028 C CA . LYS B 1 11 ? -3.67 -2.109 17.891 1 96.62 11 LYS B CA 1
ATOM 1029 C C . LYS B 1 11 ? -2.475 -1.277 18.359 1 96.62 11 LYS B C 1
ATOM 1031 O O . LYS B 1 11 ? -2.646 -0.19 18.906 1 96.62 11 LYS B O 1
ATOM 1036 N N . ALA B 1 12 ? -1.258 -1.797 18.141 1 96.94 12 ALA B N 1
ATOM 1037 C CA . ALA B 1 12 ? -0.042 -1.08 18.516 1 96.94 12 ALA B CA 1
ATOM 1038 C C . ALA B 1 12 ? 0.058 0.252 17.781 1 96.94 12 ALA B C 1
ATOM 1040 O O . ALA B 1 12 ? 0.5 1.252 18.344 1 96.94 12 ALA B O 1
ATOM 1041 N N . MET B 1 13 ? -0.326 0.289 16.5 1 96.44 13 MET B N 1
ATOM 1042 C CA . MET B 1 13 ? -0.33 1.519 15.719 1 96.44 13 MET B CA 1
ATOM 1043 C C . MET B 1 13 ? -1.296 2.541 16.312 1 96.44 13 MET B C 1
ATOM 1045 O O . MET B 1 13 ? -0.936 3.703 16.5 1 96.44 13 MET B O 1
ATOM 1049 N N . ARG B 1 14 ? -2.514 2.119 16.719 1 95.56 14 ARG B N 1
ATOM 1050 C CA . ARG B 1 14 ? -3.516 3.01 17.297 1 95.56 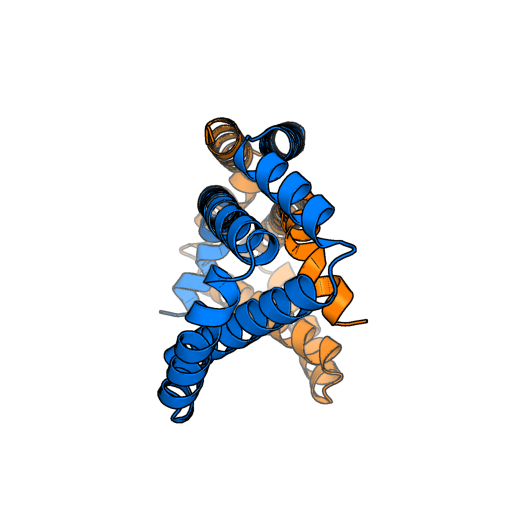14 ARG B CA 1
ATOM 1051 C C . ARG B 1 14 ? -3.076 3.51 18.672 1 95.56 14 ARG B C 1
ATOM 1053 O O . ARG B 1 14 ? -3.49 4.586 19.109 1 95.56 14 ARG B O 1
ATOM 1060 N N . GLU B 1 15 ? -2.246 2.736 19.359 1 96.19 15 GLU B N 1
ATOM 1061 C CA . GLU B 1 15 ? -1.808 3.074 20.703 1 96.19 15 GLU B CA 1
ATOM 1062 C C . GLU B 1 15 ? -0.499 3.859 20.688 1 96.19 15 GLU B C 1
ATOM 1064 O O . GLU B 1 15 ? -0.013 4.301 21.719 1 96.19 15 GLU B O 1
ATOM 1069 N N . SER B 1 16 ? 0.104 4.012 19.484 1 95.94 16 SER B N 1
ATOM 1070 C CA . SER B 1 16 ? 1.364 4.738 19.375 1 95.94 16 SER B CA 1
ATOM 1071 C C . SER B 1 16 ? 1.182 6.215 19.719 1 95.94 16 SER B C 1
ATOM 1073 O O . SER B 1 16 ? 0.092 6.766 19.547 1 95.94 16 SER B O 1
ATOM 1075 N N . GLU B 1 17 ? 2.232 6.812 20.234 1 96.94 17 GLU B N 1
ATOM 1076 C CA . GLU B 1 17 ? 2.215 8.242 20.516 1 96.94 17 GLU B CA 1
ATOM 1077 C C . GLU B 1 17 ? 1.971 9.055 19.25 1 96.94 17 GLU B C 1
ATOM 1079 O O . GLU B 1 17 ? 1.28 10.078 19.281 1 96.94 17 GLU B O 1
ATOM 1084 N N . GLU B 1 18 ? 2.539 8.586 18.141 1 97 18 GLU B N 1
ATOM 1085 C CA . GLU B 1 18 ? 2.4 9.281 16.859 1 97 18 GLU B CA 1
ATOM 1086 C C . GLU B 1 18 ? 0.946 9.305 16.406 1 97 18 GLU B C 1
ATOM 1088 O O . GLU B 1 18 ? 0.448 10.344 15.953 1 97 18 GLU B O 1
ATOM 1093 N N . TYR B 1 19 ? 0.236 8.219 16.453 1 96.44 19 TYR B N 1
ATOM 1094 C CA . TYR B 1 19 ? -1.171 8.148 16.078 1 96.44 19 TYR B CA 1
ATOM 1095 C C . TYR B 1 19 ? -2.025 9.031 16.969 1 96.44 19 TYR B C 1
ATOM 1097 O O . TYR B 1 19 ? -2.854 9.805 16.484 1 96.44 19 TYR B O 1
ATOM 1105 N N . LYS B 1 20 ? -1.822 8.898 18.25 1 96.75 20 LYS B N 1
ATOM 1106 C CA . LYS B 1 20 ? -2.605 9.664 19.219 1 96.75 20 LYS B CA 1
ATOM 1107 C C . LYS B 1 20 ? -2.398 11.164 19.031 1 96.75 20 LYS B C 1
ATOM 1109 O O . LYS B 1 20 ? -3.352 11.945 19.109 1 96.75 20 LYS B O 1
ATOM 1114 N N . ALA B 1 21 ? -1.144 11.555 18.828 1 96.94 21 ALA B N 1
ATOM 1115 C CA . ALA B 1 21 ? -0.842 12.961 18.578 1 96.94 21 ALA B CA 1
ATOM 1116 C C . ALA B 1 21 ? -1.564 13.477 17.344 1 96.94 21 ALA B C 1
ATOM 1118 O O . ALA B 1 21 ? -2.057 14.609 17.328 1 96.94 21 ALA B O 1
ATOM 1119 N N . LEU B 1 22 ? -1.631 12.688 16.25 1 96.56 22 LEU B N 1
ATOM 1120 C CA . LEU B 1 22 ? -2.332 13.07 15.039 1 96.56 22 LEU B CA 1
ATOM 1121 C C . LEU B 1 22 ? -3.826 13.234 15.297 1 96.56 22 LEU B C 1
ATOM 1123 O O . LEU B 1 22 ? -4.438 14.211 14.859 1 96.56 22 LEU B O 1
ATOM 1127 N N . MET B 1 23 ? -4.387 12.297 16.016 1 95 23 MET B N 1
ATOM 1128 C CA . MET B 1 23 ? -5.809 12.359 16.344 1 95 23 MET B CA 1
ATOM 1129 C C . MET B 1 23 ? -6.129 13.594 17.172 1 95 23 MET B C 1
ATOM 1131 O O . MET B 1 23 ? -7.145 14.25 16.953 1 95 23 MET B O 1
ATOM 1135 N N . GLU B 1 24 ? -5.293 13.82 18.125 1 95.88 24 GLU B N 1
ATOM 1136 C CA . GLU B 1 24 ? -5.473 15 18.969 1 95.88 24 GLU B CA 1
ATOM 1137 C C . GLU B 1 24 ? -5.379 16.281 18.141 1 95.88 24 GLU B C 1
ATOM 1139 O O . GLU B 1 24 ? -6.199 17.188 18.312 1 95.88 24 GLU B O 1
ATOM 1144 N N . ALA B 1 25 ? -4.352 16.328 17.297 1 96.19 25 ALA B N 1
ATOM 1145 C CA . ALA B 1 25 ? -4.184 17.516 16.438 1 96.19 25 ALA B CA 1
ATOM 1146 C C . ALA B 1 25 ? -5.379 17.672 15.5 1 96.19 25 ALA B C 1
ATOM 1148 O O . ALA B 1 25 ? -5.824 18.797 15.258 1 96.19 25 ALA B O 1
ATOM 1149 N N . GLN B 1 26 ? -5.895 16.641 14.945 1 94.62 26 GLN B N 1
ATOM 1150 C CA . GLN B 1 26 ? -7.074 16.672 14.086 1 94.62 26 GLN B CA 1
ATOM 1151 C C . GLN B 1 26 ? -8.281 17.234 14.828 1 94.62 26 GLN B C 1
ATOM 1153 O O . GLN B 1 26 ? -9 18.078 14.297 1 94.62 26 GLN B O 1
ATOM 1158 N N . ALA B 1 27 ? -8.477 16.734 16 1 93.5 27 ALA B N 1
ATOM 1159 C CA . ALA B 1 27 ? -9.594 17.203 16.828 1 93.5 27 ALA B CA 1
ATOM 1160 C C . ALA B 1 27 ? -9.492 18.688 17.109 1 93.5 27 ALA B C 1
ATOM 1162 O O . ALA B 1 27 ? -10.5 19.406 17.125 1 93.5 27 ALA B O 1
ATOM 1163 N N . ALA B 1 28 ? -8.281 19.141 17.281 1 94.12 28 ALA B N 1
ATOM 1164 C CA . ALA B 1 28 ? -8.039 20.531 17.641 1 94.12 28 ALA B CA 1
ATOM 1165 C C . ALA B 1 28 ? -8.375 21.469 16.484 1 94.12 28 ALA B C 1
ATOM 1167 O O . ALA B 1 28 ? -8.727 22.625 16.703 1 94.12 28 ALA B O 1
ATOM 1168 N N . VAL B 1 29 ? -8.312 20.938 15.242 1 94.19 29 VAL B N 1
ATOM 1169 C CA . VAL B 1 29 ? -8.523 21.828 14.102 1 94.19 29 VAL B CA 1
ATOM 1170 C C . VAL B 1 29 ? -9.875 21.531 13.453 1 94.19 29 VAL B C 1
ATOM 1172 O O . VAL B 1 29 ? -10.242 22.156 12.461 1 94.19 29 VAL B O 1
ATOM 1175 N N . GLU B 1 30 ? -10.633 20.672 13.984 1 89.56 30 GLU B N 1
ATOM 1176 C CA . GLU B 1 30 ? -11.891 20.219 13.391 1 89.56 30 GLU B CA 1
ATOM 1177 C C . GLU B 1 30 ? -12.859 21.375 13.203 1 89.56 30 GLU B C 1
ATOM 1179 O O . GLU B 1 30 ? -13.625 21.406 12.234 1 89.56 30 GLU B O 1
ATOM 1184 N N . SER B 1 31 ? -12.812 22.328 14.078 1 91.81 31 SER B N 1
ATOM 1185 C CA . SER B 1 31 ? -13.758 23.438 14.031 1 91.81 31 SER B CA 1
ATOM 1186 C C . SER B 1 31 ? -13.094 24.703 13.5 1 91.81 31 SER B C 1
ATOM 1188 O O . SER B 1 31 ? -13.711 25.766 13.477 1 91.81 31 SER B O 1
ATOM 1190 N N . ASP B 1 32 ? -11.852 24.656 13.133 1 94.19 32 ASP B N 1
ATOM 1191 C CA . ASP B 1 32 ? -11.102 25.781 12.602 1 94.19 32 ASP B CA 1
ATOM 1192 C C . ASP B 1 32 ? -11 25.703 11.078 1 94.19 32 ASP B C 1
ATOM 1194 O O . ASP B 1 32 ? -10.062 25.109 10.539 1 94.19 32 ASP B O 1
ATOM 1198 N N . ALA B 1 33 ? -11.898 26.344 10.398 1 93.88 33 ALA B N 1
ATOM 1199 C CA . ALA B 1 33 ? -12 26.281 8.945 1 93.88 33 ALA B CA 1
ATOM 1200 C C . ALA B 1 33 ? -10.727 26.797 8.281 1 93.88 33 ALA B C 1
ATOM 1202 O O . ALA B 1 33 ? -10.312 26.297 7.234 1 93.88 33 ALA B O 1
ATOM 1203 N N . THR B 1 34 ? -10.172 27.797 8.906 1 96.06 34 THR B N 1
ATOM 1204 C CA . THR B 1 34 ? -8.938 28.359 8.359 1 96.06 34 THR B CA 1
ATOM 1205 C C . THR B 1 34 ? -7.801 27.344 8.422 1 96.06 34 THR B C 1
ATOM 1207 O O . THR B 1 34 ? -7.133 27.094 7.418 1 96.06 34 THR B O 1
ATOM 1210 N N . ALA B 1 35 ? -7.625 26.75 9.539 1 95.62 35 ALA B N 1
ATOM 1211 C CA . ALA B 1 35 ? -6.586 25.734 9.711 1 95.62 35 ALA B CA 1
ATOM 1212 C C . ALA B 1 35 ? -6.797 24.547 8.766 1 95.62 35 ALA B C 1
ATOM 1214 O O . ALA B 1 35 ? -5.859 24.109 8.109 1 95.62 35 ALA B O 1
ATOM 1215 N N . LYS B 1 36 ? -8.016 24.156 8.688 1 94.19 36 LYS B N 1
ATOM 1216 C CA . LYS B 1 36 ? -8.344 23.031 7.82 1 94.19 36 LYS B CA 1
ATOM 1217 C C . LYS B 1 36 ? -8.016 23.344 6.363 1 94.19 36 LYS B C 1
ATOM 1219 O O . LYS B 1 36 ? -7.457 22.5 5.652 1 94.19 36 LYS B O 1
ATOM 1224 N N . GLY B 1 37 ? -8.438 24.469 5.969 1 94.12 37 GLY B N 1
ATOM 1225 C CA . GLY B 1 37 ? -8.148 24.875 4.609 1 94.12 37 GLY B CA 1
ATOM 1226 C C . GLY B 1 37 ? -6.664 24.906 4.301 1 94.12 37 GLY B C 1
ATOM 1227 O O . GLY B 1 37 ? -6.234 24.438 3.244 1 94.12 37 GLY B O 1
ATOM 1228 N N . LEU B 1 38 ? -5.875 25.453 5.219 1 96.12 38 LEU B N 1
ATOM 1229 C CA . LEU B 1 38 ? -4.426 25.531 5.059 1 96.12 38 LEU B CA 1
ATOM 1230 C C . LEU B 1 38 ? -3.82 24.125 4.992 1 96.12 38 LEU B C 1
ATOM 1232 O O . LEU B 1 38 ? -2.979 23.844 4.133 1 96.12 38 LEU B O 1
ATOM 1236 N N . ILE B 1 39 ? -4.262 23.25 5.863 1 95.94 39 ILE B N 1
ATOM 1237 C CA . ILE B 1 39 ? -3.758 21.875 5.941 1 95.94 39 ILE B CA 1
ATOM 1238 C C . ILE B 1 39 ? -4.066 21.141 4.645 1 95.94 39 ILE B C 1
ATOM 1240 O O . ILE B 1 39 ? -3.18 20.531 4.043 1 95.94 39 ILE B O 1
ATOM 1244 N N . GLU B 1 40 ? -5.281 21.203 4.227 1 93.44 40 GLU B N 1
ATOM 1245 C CA . GLU B 1 40 ? -5.711 20.516 3.004 1 93.44 40 GLU B CA 1
ATOM 1246 C C . GLU B 1 40 ? -4.91 21 1.798 1 93.44 40 GLU B C 1
ATOM 1248 O O . GLU B 1 40 ? -4.461 20.188 0.984 1 93.44 40 GLU B O 1
ATOM 1253 N N . GLN B 1 41 ? -4.785 22.297 1.701 1 94.44 41 GLN B N 1
ATOM 1254 C CA . GLN B 1 41 ? -4.023 22.875 0.596 1 94.44 41 GLN B CA 1
ATOM 1255 C C . GLN B 1 41 ? -2.576 22.406 0.621 1 94.44 41 GLN B C 1
ATOM 1257 O O . GLN B 1 41 ? -2.018 22.031 -0.417 1 94.44 41 GLN B O 1
ATOM 1262 N N . PHE B 1 42 ? -2.023 22.438 1.742 1 96.62 42 PHE B N 1
ATOM 1263 C CA . PHE B 1 42 ? -0.636 22.016 1.879 1 96.62 42 PHE B CA 1
ATOM 1264 C C . PHE B 1 42 ? -0.477 20.562 1.486 1 96.62 42 PHE B C 1
ATOM 1266 O O . PHE B 1 42 ? 0.39 20.219 0.679 1 96.62 42 PHE B O 1
ATOM 1273 N N . LEU B 1 43 ? -1.265 19.688 1.978 1 94.06 43 LEU B N 1
ATOM 1274 C CA . LEU B 1 43 ? -1.157 18.266 1.713 1 94.06 43 LEU B CA 1
ATOM 1275 C C . LEU B 1 43 ? -1.409 17.969 0.239 1 94.06 43 LEU B C 1
ATOM 1277 O O . LEU B 1 43 ? -0.71 17.141 -0.36 1 94.06 43 LEU B O 1
ATOM 1281 N N . MET B 1 44 ? -2.383 18.625 -0.321 1 92.94 44 MET B N 1
ATOM 1282 C CA . MET B 1 44 ? -2.695 18.422 -1.733 1 92.94 44 MET B CA 1
ATOM 1283 C C . MET B 1 44 ? -1.539 18.875 -2.615 1 92.94 44 MET B C 1
ATOM 1285 O O . MET B 1 44 ? -1.133 18.156 -3.533 1 92.94 44 MET B O 1
ATOM 1289 N N . GLN B 1 45 ? -1.033 20.047 -2.34 1 94.94 45 GLN B N 1
ATOM 1290 C CA . GLN B 1 45 ? 0.081 20.578 -3.121 1 94.94 45 GLN B CA 1
ATOM 1291 C C . GLN B 1 45 ? 1.333 19.719 -2.938 1 94.94 45 GLN B C 1
ATOM 1293 O O . GLN B 1 45 ? 2.104 19.531 -3.879 1 94.94 45 GLN B O 1
ATOM 1298 N N . GLN B 1 46 ? 1.556 19.281 -1.725 1 94.69 46 GLN B N 1
ATOM 1299 C CA . GLN B 1 46 ? 2.682 18.391 -1.445 1 94.69 46 GLN B CA 1
ATOM 1300 C C . GLN B 1 46 ? 2.605 17.125 -2.287 1 94.69 46 GLN B C 1
ATOM 1302 O O . GLN B 1 46 ? 3.604 16.703 -2.879 1 94.69 46 GLN B O 1
ATOM 1307 N N . MET B 1 47 ? 1.467 16.547 -2.377 1 92.94 47 MET B N 1
ATOM 1308 C CA . MET B 1 47 ? 1.285 15.352 -3.195 1 92.94 47 MET B CA 1
ATOM 1309 C C . MET B 1 47 ? 1.524 15.664 -4.672 1 92.94 47 MET B C 1
ATOM 1311 O O . MET B 1 47 ? 2.238 14.93 -5.355 1 92.94 47 MET B O 1
ATOM 1315 N N . GLN B 1 48 ? 0.926 16.703 -5.09 1 94.56 48 GLN B N 1
ATOM 1316 C CA . GLN B 1 48 ? 1.111 17.125 -6.473 1 94.56 48 GLN B CA 1
ATOM 1317 C C . GLN B 1 48 ? 2.586 17.359 -6.785 1 94.56 48 GLN B C 1
ATOM 1319 O O . GLN B 1 48 ? 3.059 17.016 -7.871 1 94.56 48 GLN B O 1
ATOM 1324 N N . TRP B 1 49 ? 3.211 17.938 -5.898 1 95.94 49 TRP B N 1
ATOM 1325 C CA . TRP B 1 49 ? 4.633 18.234 -6.066 1 95.94 49 TRP B CA 1
ATOM 1326 C C . TRP B 1 49 ? 5.434 16.938 -6.219 1 95.94 49 TRP B C 1
ATOM 1328 O O . TRP B 1 49 ? 6.277 16.828 -7.113 1 95.94 49 TRP B O 1
ATOM 1338 N N . GLU B 1 50 ? 5.156 15.984 -5.383 1 94.5 50 GLU B N 1
ATOM 1339 C CA . GLU B 1 50 ? 5.844 14.703 -5.438 1 94.5 50 GLU B CA 1
ATOM 1340 C C . GLU B 1 50 ? 5.637 14.023 -6.789 1 94.5 50 GLU B C 1
ATOM 1342 O O . GLU B 1 50 ? 6.594 13.555 -7.41 1 94.5 50 GLU B O 1
ATOM 1347 N N . TYR B 1 51 ? 4.477 14.016 -7.219 1 94.06 51 TYR B N 1
ATOM 1348 C CA . TYR B 1 51 ? 4.168 13.406 -8.508 1 94.06 51 TYR B CA 1
ATOM 1349 C C . TYR B 1 51 ? 4.855 14.156 -9.641 1 94.06 51 TYR B C 1
ATOM 1351 O O 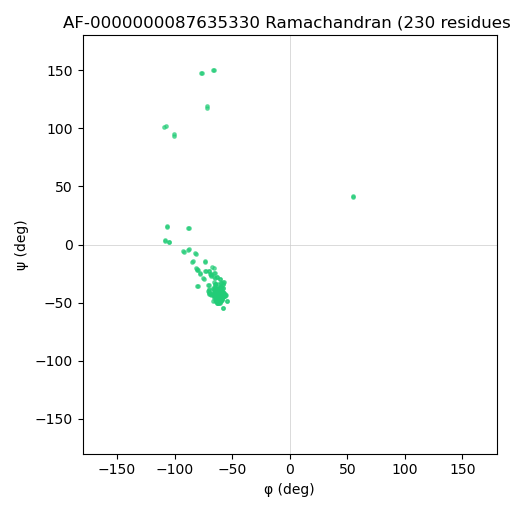. TYR B 1 51 ? 5.406 13.539 -10.555 1 94.06 51 TYR B O 1
ATOM 1359 N N . ALA B 1 52 ? 4.793 15.406 -9.562 1 94.75 52 ALA B N 1
ATOM 1360 C CA . ALA B 1 52 ? 5.402 16.234 -10.602 1 94.75 52 ALA B CA 1
ATOM 1361 C C . ALA B 1 52 ? 6.91 16.016 -10.664 1 94.75 52 ALA B C 1
ATOM 1363 O O . ALA B 1 52 ? 7.496 15.992 -11.75 1 94.75 52 ALA B O 1
ATOM 1364 N N . LYS B 1 53 ? 7.535 15.906 -9.578 1 95.62 53 LYS B N 1
ATOM 1365 C CA . LYS B 1 53 ? 8.969 15.656 -9.516 1 95.62 53 LYS B CA 1
ATOM 1366 C C . LYS B 1 53 ? 9.312 14.289 -10.102 1 95.62 53 LYS B C 1
ATOM 1368 O O . LYS B 1 53 ? 10.281 14.148 -10.852 1 95.62 53 LYS B O 1
ATOM 1373 N N . MET B 1 54 ? 8.531 13.312 -9.875 1 93.5 54 MET B N 1
ATOM 1374 C CA . MET B 1 54 ? 8.742 11.969 -10.406 1 93.5 54 MET B CA 1
ATOM 1375 C C . MET B 1 54 ? 8.594 11.953 -11.922 1 93.5 54 MET B C 1
ATOM 1377 O O . MET B 1 54 ? 9.352 11.281 -12.625 1 93.5 54 MET B O 1
ATOM 1381 N N . ALA B 1 55 ? 7.703 12.695 -12.367 1 92.56 55 ALA B N 1
ATOM 1382 C CA . ALA B 1 55 ? 7.41 12.742 -13.797 1 92.56 55 ALA B CA 1
ATOM 1383 C C . ALA B 1 55 ? 8.289 13.773 -14.5 1 92.56 55 ALA B C 1
ATOM 1385 O O . ALA B 1 55 ? 8.211 13.93 -15.719 1 92.56 55 ALA B O 1
ATOM 1386 N N . GLU B 1 56 ? 9.078 14.5 -13.734 1 93.25 56 GLU B N 1
ATOM 1387 C CA . GLU B 1 56 ? 9.898 15.586 -14.25 1 93.25 56 GLU B CA 1
ATOM 1388 C C . GLU B 1 56 ? 9.055 16.609 -15.016 1 93.25 56 GLU B C 1
ATOM 1390 O O . GLU B 1 56 ? 9.445 17.062 -16.094 1 93.25 56 GLU B O 1
ATOM 1395 N N . ALA B 1 57 ? 7.969 16.859 -14.477 1 93.5 57 ALA B N 1
ATOM 1396 C CA . ALA B 1 57 ? 7.027 17.797 -15.086 1 93.5 57 ALA B CA 1
ATOM 1397 C C . ALA B 1 57 ? 7.48 19.25 -14.883 1 93.5 57 ALA B C 1
ATOM 1399 O O . ALA B 1 57 ? 8.016 19.594 -13.828 1 93.5 57 ALA B O 1
ATOM 1400 N N . PRO B 1 58 ? 7.18 20.078 -15.844 1 93.25 58 PRO B N 1
ATOM 1401 C CA . PRO B 1 58 ? 7.625 21.484 -15.75 1 93.25 58 PRO B CA 1
ATOM 1402 C C . PRO B 1 58 ? 6.953 22.234 -14.609 1 93.25 58 PRO B C 1
ATOM 1404 O O . PRO B 1 58 ? 7.508 23.219 -14.109 1 93.25 58 PRO B O 1
ATOM 1407 N N . GLU B 1 59 ? 5.863 21.766 -14.133 1 94.88 59 GLU B N 1
ATOM 1408 C CA . GLU B 1 59 ? 5.113 22.484 -13.102 1 94.88 59 GLU B CA 1
ATOM 1409 C C . GLU B 1 59 ? 5.688 22.219 -11.719 1 94.88 59 GLU B C 1
ATOM 1411 O O . GLU B 1 59 ? 5.27 22.844 -10.742 1 94.88 59 GLU B O 1
ATOM 1416 N N . ALA B 1 60 ? 6.594 21.359 -11.578 1 94.94 60 ALA B N 1
ATOM 1417 C CA . ALA B 1 60 ? 7.172 21 -10.281 1 94.94 60 ALA B CA 1
ATOM 1418 C C . ALA B 1 60 ? 7.723 22.219 -9.57 1 94.94 60 ALA B C 1
ATOM 1420 O O . ALA B 1 60 ? 7.535 22.375 -8.359 1 94.94 60 ALA B O 1
ATOM 1421 N N . GLU B 1 61 ? 8.391 23.047 -10.312 1 95.12 61 GLU B N 1
ATOM 1422 C CA . GLU B 1 61 ? 8.977 24.234 -9.719 1 95.12 61 GLU B CA 1
ATOM 1423 C C . GLU B 1 61 ? 7.898 25.188 -9.211 1 95.12 61 GLU B C 1
ATOM 1425 O O . GLU B 1 61 ? 8.008 25.719 -8.102 1 95.12 61 GLU B O 1
ATOM 1430 N N . GLU B 1 62 ? 6.887 25.375 -10.023 1 96.44 62 GLU B N 1
ATOM 1431 C CA . GLU B 1 62 ? 5.785 26.266 -9.641 1 96.44 62 GLU B CA 1
ATOM 1432 C C . GLU B 1 62 ? 5.062 25.734 -8.406 1 96.44 62 GLU B C 1
ATOM 1434 O O . GLU B 1 62 ? 4.719 26.5 -7.504 1 96.44 62 GLU B O 1
ATOM 1439 N N . ILE B 1 63 ? 4.84 24.453 -8.352 1 96.75 63 ILE B N 1
ATOM 1440 C CA . ILE B 1 63 ? 4.172 23.844 -7.207 1 96.75 63 ILE B CA 1
ATOM 1441 C C . ILE B 1 63 ? 5.023 24.016 -5.953 1 96.75 63 ILE B C 1
ATOM 1443 O O . ILE B 1 63 ? 4.5 24.297 -4.875 1 96.75 63 ILE B O 1
ATOM 1447 N N . GLY B 1 64 ? 6.273 23.844 -6.109 1 96.88 64 GLY B N 1
ATOM 1448 C CA . GLY B 1 64 ? 7.188 24.078 -5.004 1 96.88 64 GLY B CA 1
ATOM 1449 C C . GLY B 1 64 ? 7.094 25.469 -4.426 1 96.88 64 GLY B C 1
ATOM 1450 O O . GLY B 1 64 ? 7.109 25.656 -3.207 1 96.88 64 GLY B O 1
ATOM 1451 N N . LYS B 1 65 ? 7.027 26.469 -5.32 1 96.62 65 LYS B N 1
ATOM 1452 C CA . LYS B 1 65 ? 6.906 27.859 -4.891 1 96.62 65 LYS B CA 1
ATOM 1453 C C . LYS B 1 65 ? 5.605 28.094 -4.121 1 96.62 65 LYS B C 1
ATOM 1455 O O . LYS B 1 65 ? 5.586 28.812 -3.125 1 96.62 65 LYS B O 1
ATOM 1460 N N . LYS B 1 66 ? 4.547 27.484 -4.551 1 96.31 66 LYS B N 1
ATOM 1461 C CA . LYS B 1 66 ? 3.26 27.594 -3.869 1 96.31 66 LYS B CA 1
ATOM 1462 C C . LYS B 1 66 ? 3.336 27.016 -2.461 1 96.31 66 LYS B C 1
ATOM 1464 O O . LYS B 1 66 ? 2.766 27.562 -1.521 1 96.31 66 LYS B O 1
ATOM 1469 N N . LEU B 1 67 ? 4.047 25.891 -2.322 1 96.75 67 LEU B N 1
ATOM 1470 C CA . LEU B 1 67 ? 4.25 25.266 -1.021 1 96.75 67 LEU B CA 1
ATOM 1471 C C . LEU B 1 67 ? 5.012 26.203 -0.085 1 96.75 67 LEU B C 1
ATOM 1473 O O . LEU B 1 67 ? 4.648 26.344 1.084 1 96.75 67 LEU B O 1
ATOM 1477 N N . GLU B 1 68 ? 5.973 26.844 -0.62 1 96.19 68 GLU B N 1
ATOM 1478 C CA . GLU B 1 68 ? 6.766 27.797 0.153 1 96.19 68 GLU B CA 1
ATOM 1479 C C . GLU B 1 68 ? 5.91 28.969 0.636 1 96.19 68 GLU B C 1
ATOM 1481 O O . GLU B 1 68 ? 6.094 29.453 1.752 1 96.19 68 GLU B O 1
ATOM 1486 N N . GLU B 1 69 ? 5.023 29.375 -0.2 1 95.94 69 GLU B N 1
ATOM 1487 C CA . GLU B 1 69 ? 4.172 30.516 0.116 1 95.94 69 GLU B CA 1
ATOM 1488 C C . GLU B 1 69 ? 3.17 30.172 1.216 1 95.94 69 GLU B C 1
ATOM 1490 O O . GLU B 1 69 ? 2.684 31.062 1.921 1 95.94 69 GLU B O 1
ATOM 1495 N N . LEU B 1 70 ? 2.889 28.875 1.37 1 96.5 70 LEU B N 1
ATOM 1496 C CA . LEU B 1 70 ? 1.928 28.438 2.377 1 96.5 70 LEU B CA 1
ATOM 1497 C C . LEU B 1 70 ? 2.58 28.375 3.754 1 96.5 70 LEU B C 1
ATOM 1499 O O . LEU B 1 70 ? 1.894 28.453 4.777 1 96.5 70 LEU B O 1
ATOM 1503 N N . MET B 1 71 ? 3.926 28.281 3.836 1 96.5 71 MET B N 1
ATOM 1504 C CA . MET B 1 71 ? 4.648 27.969 5.066 1 96.5 71 MET B CA 1
ATOM 1505 C C . MET B 1 71 ? 4.465 29.078 6.098 1 96.5 71 MET B C 1
ATOM 1507 O O . MET B 1 71 ? 4.199 28.812 7.27 1 96.5 71 MET B O 1
ATOM 1511 N N . PRO B 1 72 ? 4.523 30.391 5.66 1 97.19 72 PRO B N 1
ATOM 1512 C CA . PRO B 1 72 ? 4.312 31.453 6.656 1 97.19 72 PRO B CA 1
ATOM 1513 C C . PRO B 1 72 ? 2.898 31.438 7.238 1 97.19 72 PRO B C 1
ATOM 1515 O O . PRO B 1 72 ? 2.711 31.734 8.422 1 97.19 72 PRO B O 1
ATOM 1518 N N . MET B 1 73 ? 1.926 31.094 6.492 1 97.19 73 MET B N 1
ATOM 1519 C CA . MET B 1 73 ? 0.539 31.031 6.945 1 97.19 73 MET B CA 1
ATOM 1520 C C . MET B 1 73 ? 0.334 29.875 7.918 1 97.19 73 MET B C 1
ATOM 1522 O O . MET B 1 73 ? -0.387 30 8.906 1 97.19 73 MET B O 1
ATOM 1526 N N . ILE B 1 74 ? 0.975 28.812 7.645 1 97.12 74 ILE B N 1
ATOM 1527 C CA . ILE B 1 74 ? 0.896 27.625 8.492 1 97.12 74 ILE B CA 1
ATOM 1528 C C . ILE B 1 74 ? 1.586 27.891 9.828 1 97.12 74 ILE B C 1
ATOM 1530 O O . ILE B 1 74 ? 1.069 27.531 10.891 1 97.12 74 ILE B O 1
ATOM 1534 N N . GLN B 1 75 ? 2.725 28.531 9.766 1 95.81 75 GLN B N 1
ATOM 1535 C CA . GLN B 1 75 ? 3.469 28.859 10.984 1 95.81 75 GLN B CA 1
ATOM 1536 C C . GLN B 1 75 ? 2.678 29.812 11.875 1 95.81 75 GLN B C 1
ATOM 1538 O O . GLN B 1 75 ? 2.807 29.766 13.102 1 95.81 75 GLN B O 1
ATOM 1543 N N . ALA B 1 76 ? 1.833 30.609 11.25 1 96.62 76 ALA B N 1
ATOM 1544 C CA . ALA B 1 76 ? 1.062 31.609 11.984 1 96.62 76 ALA B CA 1
ATOM 1545 C C . ALA B 1 76 ? -0.206 31 12.578 1 96.62 76 ALA B C 1
ATOM 1547 O O . ALA B 1 76 ? -0.902 31.641 13.367 1 96.62 76 ALA B O 1
ATOM 1548 N N . ASN B 1 77 ? -0.542 29.797 12.109 1 97.38 77 ASN B N 1
ATOM 1549 C CA . ASN B 1 77 ? -1.698 29.062 12.609 1 97.38 77 ASN B CA 1
ATOM 1550 C C . ASN B 1 77 ? -1.279 27.844 13.438 1 97.38 77 ASN B C 1
ATOM 1552 O O . ASN B 1 77 ? -0.935 26.797 12.883 1 97.38 77 ASN B O 1
ATOM 1556 N N . SER B 1 78 ? -1.342 28 14.789 1 97.06 78 SER B N 1
ATOM 1557 C CA . SER B 1 78 ? -0.815 27 15.703 1 97.06 78 SER B CA 1
ATOM 1558 C C . SER B 1 78 ? -1.481 25.641 15.477 1 97.06 78 SER B C 1
ATOM 1560 O O . SER B 1 78 ? -0.829 24.594 15.57 1 97.06 78 SER B O 1
ATOM 1562 N N . GLY B 1 79 ? -2.791 25.641 15.172 1 96.62 79 GLY B N 1
ATOM 1563 C CA . GLY B 1 79 ? -3.508 24.406 14.883 1 96.62 79 GLY B CA 1
ATOM 1564 C C . GLY B 1 79 ? -3.012 23.703 13.633 1 96.62 79 GLY B C 1
ATOM 1565 O O . GLY B 1 79 ? -2.738 22.5 13.648 1 96.62 79 GLY B O 1
ATOM 1566 N N . ALA B 1 80 ? -2.822 24.484 12.578 1 96.94 80 ALA B N 1
ATOM 1567 C CA . ALA B 1 80 ? -2.322 23.938 11.32 1 96.94 80 ALA B CA 1
ATOM 1568 C C . ALA B 1 80 ? -0.9 23.406 11.484 1 96.94 80 ALA B C 1
ATOM 1570 O O . ALA B 1 80 ? -0.578 22.328 11 1 96.94 80 ALA B O 1
ATOM 1571 N N . GLN B 1 81 ? -0.125 24.188 12.156 1 97.44 81 GLN B N 1
ATOM 1572 C CA . GLN B 1 81 ? 1.263 23.797 12.383 1 97.44 81 GLN B CA 1
ATOM 1573 C C . GLN B 1 81 ? 1.346 22.484 13.164 1 97.44 81 GLN B C 1
ATOM 1575 O O . GLN B 1 81 ? 2.072 21.562 12.773 1 97.44 81 GLN B O 1
ATOM 1580 N N . SER B 1 82 ? 0.599 22.469 14.258 1 97.19 82 SER B N 1
ATOM 1581 C CA . SER B 1 82 ? 0.594 21.281 15.117 1 97.19 82 SER B CA 1
ATOM 1582 C C . SER B 1 82 ? 0.114 20.047 14.352 1 97.19 82 SER B C 1
ATOM 1584 O O . SER B 1 82 ? 0.667 18.953 14.508 1 97.19 82 SER B O 1
ATOM 1586 N N . TYR B 1 83 ? -0.914 20.219 13.555 1 97 83 TYR B N 1
ATOM 1587 C CA . TYR B 1 83 ? -1.434 19.094 12.773 1 97 83 TYR B CA 1
ATOM 1588 C C . TYR B 1 83 ? -0.386 18.578 11.797 1 97 83 TYR B C 1
ATOM 1590 O O . TYR B 1 83 ? -0.15 17.375 11.711 1 97 83 TYR B O 1
ATOM 1598 N N . LEU B 1 84 ? 0.219 19.484 11.016 1 96.38 84 LEU B N 1
ATOM 1599 C CA . LEU B 1 84 ? 1.179 19.078 9.992 1 96.38 84 LEU B CA 1
ATOM 1600 C C . LEU B 1 84 ? 2.375 18.375 10.625 1 96.38 84 LEU B C 1
ATOM 1602 O O . LEU B 1 84 ? 2.902 17.422 10.055 1 96.38 84 LEU B O 1
ATOM 1606 N N . GLN B 1 85 ? 2.797 18.828 11.766 1 96.88 85 GLN B N 1
ATOM 1607 C CA . GLN B 1 85 ? 3.893 18.172 12.477 1 96.88 85 GLN B CA 1
ATOM 1608 C C . GLN B 1 85 ? 3.506 16.75 12.906 1 96.88 85 GLN B C 1
ATOM 1610 O O . GLN B 1 85 ? 4.285 15.82 12.727 1 96.88 85 GLN B O 1
ATOM 1615 N N . ALA B 1 86 ? 2.309 16.578 13.445 1 96.94 86 ALA B N 1
ATOM 1616 C CA . ALA B 1 86 ? 1.806 15.258 13.828 1 96.94 86 ALA B CA 1
ATOM 1617 C C . ALA B 1 86 ? 1.644 14.352 12.609 1 96.94 86 ALA B C 1
ATOM 1619 O O . ALA B 1 86 ? 1.939 13.156 12.664 1 96.94 86 ALA B O 1
ATOM 1620 N N . HIS B 1 87 ? 1.189 14.969 11.531 1 95.75 87 HIS B N 1
ATOM 1621 C CA . HIS B 1 87 ? 0.999 14.234 10.281 1 95.75 87 HIS B CA 1
ATOM 1622 C C . HIS B 1 87 ? 2.32 13.68 9.758 1 95.75 87 HIS B C 1
ATOM 1624 O O . HIS B 1 87 ? 2.393 12.523 9.344 1 95.75 87 HIS B O 1
ATOM 1630 N N . VAL B 1 88 ? 3.316 14.469 9.734 1 95.12 88 VAL B N 1
ATOM 1631 C CA . VAL B 1 88 ? 4.625 14.055 9.234 1 95.12 88 VAL B CA 1
ATOM 1632 C C . VAL B 1 88 ? 5.145 12.891 10.07 1 95.12 88 VAL B C 1
ATOM 1634 O O . VAL B 1 88 ? 5.621 11.891 9.523 1 95.12 88 VAL B O 1
ATOM 1637 N N . ARG B 1 89 ? 5.02 12.953 11.391 1 96.12 89 ARG B N 1
ATOM 1638 C CA . ARG B 1 89 ? 5.477 11.898 12.289 1 96.12 89 ARG B CA 1
ATOM 1639 C C . ARG B 1 89 ? 4.699 10.602 12.062 1 96.12 89 ARG B C 1
ATOM 1641 O O . ARG B 1 89 ? 5.281 9.523 12.016 1 96.12 89 ARG B O 1
ATOM 1648 N N . TRP B 1 90 ? 3.438 10.758 11.883 1 95.81 90 TRP B N 1
ATOM 1649 C CA . TRP B 1 90 ? 2.596 9.586 11.664 1 95.81 90 TRP B CA 1
ATOM 1650 C C . TRP B 1 90 ? 2.875 8.961 10.305 1 95.81 90 TRP B C 1
ATOM 1652 O O . TRP B 1 90 ? 2.934 7.734 10.172 1 95.81 90 TRP B O 1
ATOM 1662 N N . THR B 1 91 ? 3.018 9.766 9.336 1 94.56 91 THR B N 1
ATOM 1663 C CA . THR B 1 91 ? 3.314 9.297 7.988 1 94.56 91 THR B CA 1
ATOM 1664 C C . THR B 1 91 ? 4.605 8.484 7.969 1 94.56 91 THR B C 1
ATOM 1666 O O . THR B 1 91 ? 4.695 7.465 7.285 1 94.56 91 THR B O 1
ATOM 1669 N N . GLN B 1 92 ? 5.578 8.906 8.664 1 95.19 92 GLN B N 1
ATOM 1670 C CA . GLN B 1 92 ? 6.832 8.172 8.758 1 95.19 92 GLN B CA 1
ATOM 1671 C C . GLN B 1 92 ? 6.617 6.785 9.367 1 95.19 92 GLN B C 1
ATOM 1673 O O . GLN B 1 92 ? 7.121 5.789 8.852 1 95.19 92 GLN B O 1
ATOM 1678 N N . VAL B 1 93 ? 5.859 6.711 10.453 1 96.25 93 VAL B N 1
ATOM 1679 C CA . VAL B 1 93 ? 5.555 5.441 11.102 1 96.25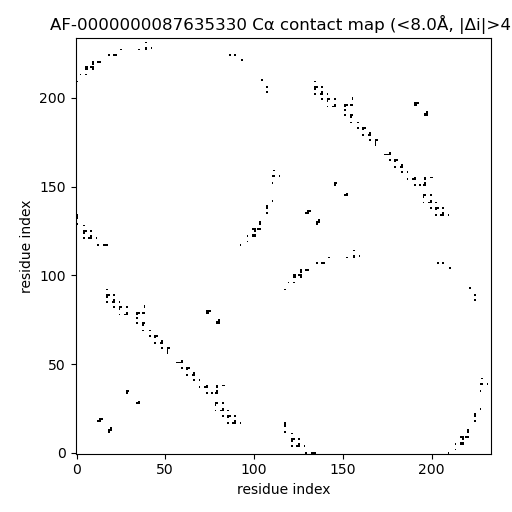 93 VAL B CA 1
ATOM 1680 C C . VAL B 1 93 ? 4.816 4.527 10.125 1 96.25 93 VAL B C 1
ATOM 1682 O O . VAL B 1 93 ? 5.18 3.357 9.977 1 96.25 93 VAL B O 1
ATOM 1685 N N . SER B 1 94 ? 3.771 5.082 9.469 1 95.12 94 SER B N 1
ATOM 1686 C CA . SER B 1 94 ? 2.971 4.312 8.523 1 95.12 94 SER B CA 1
ATOM 1687 C C . SER B 1 94 ? 3.83 3.777 7.379 1 95.12 94 SER B C 1
ATOM 1689 O O . SER B 1 94 ? 3.713 2.611 7.004 1 95.12 94 SER B O 1
ATOM 1691 N N . ASN B 1 95 ? 4.684 4.574 6.867 1 95.25 95 ASN B N 1
ATOM 1692 C CA . ASN B 1 95 ? 5.586 4.16 5.797 1 95.25 95 ASN B CA 1
ATOM 1693 C C . ASN B 1 95 ? 6.527 3.051 6.254 1 95.25 95 ASN B C 1
ATOM 1695 O O . ASN B 1 95 ? 6.781 2.102 5.512 1 95.25 95 ASN B O 1
ATOM 1699 N N . ASP B 1 96 ? 7.086 3.178 7.453 1 96.69 96 ASP B N 1
ATOM 1700 C CA . ASP B 1 96 ? 7.98 2.158 7.996 1 96.69 96 ASP B CA 1
ATOM 1701 C C . ASP B 1 96 ? 7.262 0.82 8.141 1 96.69 96 ASP B C 1
ATOM 1703 O O . ASP B 1 96 ? 7.801 -0.226 7.777 1 96.69 96 ASP B O 1
ATOM 1707 N N . VAL B 1 97 ? 6.07 0.88 8.641 1 97 97 VAL B N 1
ATOM 1708 C CA . VAL B 1 97 ? 5.277 -0.332 8.82 1 97 97 VAL B CA 1
ATOM 1709 C C . VAL B 1 97 ? 5.012 -0.978 7.461 1 97 97 VAL B C 1
ATOM 1711 O O . VAL B 1 97 ? 5.184 -2.188 7.297 1 97 97 VAL B O 1
ATOM 1714 N N . TYR B 1 98 ? 4.66 -0.155 6.492 1 95.06 98 TYR B N 1
ATOM 1715 C CA . TYR B 1 98 ? 4.414 -0.653 5.145 1 95.06 98 TYR B CA 1
ATOM 1716 C C . TYR B 1 98 ? 5.668 -1.299 4.566 1 95.06 98 TYR B C 1
ATOM 1718 O O . TYR B 1 98 ? 5.594 -2.363 3.947 1 95.06 98 TYR B O 1
ATOM 1726 N N . ARG B 1 99 ? 6.758 -0.699 4.719 1 95.62 99 ARG B N 1
ATOM 1727 C CA . ARG B 1 99 ? 8.016 -1.217 4.199 1 95.62 99 ARG B CA 1
ATOM 1728 C C . ARG B 1 99 ? 8.352 -2.572 4.816 1 95.62 99 ARG B C 1
ATOM 1730 O O . ARG B 1 99 ? 8.766 -3.496 4.113 1 95.62 99 ARG B O 1
ATOM 1737 N N . ILE B 1 100 ? 8.164 -2.68 6.09 1 97.12 100 ILE B N 1
ATOM 1738 C CA . ILE B 1 100 ? 8.484 -3.908 6.809 1 97.12 100 ILE B CA 1
ATOM 1739 C C . ILE B 1 100 ? 7.594 -5.043 6.312 1 97.12 100 ILE B C 1
ATOM 1741 O O . ILE B 1 100 ? 8.086 -6.113 5.949 1 97.12 100 ILE B O 1
ATOM 1745 N N . ILE B 1 101 ? 6.32 -4.797 6.211 1 95.62 101 ILE B N 1
ATOM 1746 C CA . ILE B 1 101 ? 5.363 -5.859 5.914 1 95.62 101 ILE B CA 1
ATOM 1747 C C . ILE B 1 101 ? 5.367 -6.152 4.414 1 95.62 101 ILE B C 1
ATOM 1749 O O . ILE B 1 101 ? 4.957 -7.234 3.988 1 95.62 101 ILE B O 1
ATOM 1753 N N . SER B 1 102 ? 5.812 -5.195 3.59 1 95 102 SER B N 1
ATOM 1754 C CA . SER B 1 102 ? 5.82 -5.379 2.141 1 95 102 SER B CA 1
ATOM 1755 C C . SER B 1 102 ? 6.918 -6.348 1.712 1 95 102 SER B C 1
ATOM 1757 O O . SER B 1 102 ? 6.859 -6.914 0.618 1 95 102 SER B O 1
ATOM 1759 N N . GLU B 1 103 ? 7.973 -6.547 2.492 1 94.38 103 GLU B N 1
ATOM 1760 C CA . GLU B 1 103 ? 9.125 -7.363 2.123 1 94.38 103 GLU B CA 1
ATOM 1761 C C . GLU B 1 103 ? 8.711 -8.789 1.788 1 94.38 103 GLU B C 1
ATOM 1763 O O . GLU B 1 103 ? 8.922 -9.258 0.668 1 94.38 103 GLU B O 1
ATOM 1768 N N . PRO B 1 104 ? 7.98 -9.469 2.76 1 93.62 104 PRO B N 1
ATOM 1769 C CA . PRO B 1 104 ? 7.555 -10.828 2.402 1 93.62 104 PRO B CA 1
ATOM 1770 C C . PRO B 1 104 ? 6.559 -10.844 1.246 1 93.62 104 PRO B C 1
ATOM 1772 O O . PRO B 1 104 ? 6.492 -11.828 0.498 1 93.62 104 PRO B O 1
ATOM 1775 N N . ILE B 1 105 ? 5.793 -9.797 1.099 1 91.31 105 ILE B N 1
ATOM 1776 C CA . ILE B 1 105 ? 4.812 -9.711 0.023 1 91.31 105 ILE B CA 1
ATOM 1777 C C . ILE B 1 105 ? 5.527 -9.617 -1.322 1 91.31 105 ILE B C 1
ATOM 1779 O O . ILE B 1 105 ? 5.195 -10.336 -2.266 1 91.31 105 ILE B O 1
ATOM 1783 N N . THR B 1 106 ? 6.59 -8.82 -1.408 1 89 106 THR B N 1
ATOM 1784 C CA . THR B 1 106 ? 7.391 -8.641 -2.613 1 89 106 THR B CA 1
ATOM 1785 C C . THR B 1 106 ? 8.203 -9.898 -2.918 1 89 106 THR B C 1
ATOM 1787 O O . THR B 1 106 ? 8.352 -10.281 -4.082 1 89 106 THR B O 1
ATOM 1790 N N . GLU B 1 107 ? 8.711 -10.461 -1.925 1 86.62 107 GLU B N 1
ATOM 1791 C CA . GLU B 1 107 ? 9.461 -11.703 -2.082 1 86.62 107 GLU B CA 1
ATOM 1792 C C . GLU B 1 107 ? 8.609 -12.789 -2.73 1 86.62 107 GLU B C 1
ATOM 1794 O O . GLU B 1 107 ? 9.109 -13.594 -3.521 1 86.62 107 GLU B O 1
ATOM 1799 N N . GLY B 1 108 ? 7.328 -12.742 -2.398 1 80.94 108 GLY B N 1
ATOM 1800 C CA . GLY B 1 108 ? 6.398 -13.711 -2.955 1 80.94 108 GLY B CA 1
ATOM 1801 C C . GLY B 1 108 ? 6.07 -13.453 -4.414 1 80.94 108 GLY B C 1
ATOM 1802 O O . GLY B 1 108 ? 5.578 -14.344 -5.109 1 80.94 108 GLY B O 1
ATOM 1803 N N . MET B 1 109 ? 6.391 -12.281 -4.918 1 79.06 109 MET B N 1
ATOM 1804 C CA . MET B 1 109 ? 6.078 -11.914 -6.297 1 79.06 109 MET B CA 1
ATOM 1805 C C . MET B 1 109 ? 7.336 -11.922 -7.16 1 79.06 109 MET B C 1
ATOM 1807 O O . MET B 1 109 ? 7.352 -11.352 -8.25 1 79.06 109 MET B O 1
ATOM 1811 N N . LYS B 1 110 ? 8.367 -12.469 -6.773 1 75.88 110 LYS B N 1
ATOM 1812 C CA . LYS B 1 110 ? 9.664 -12.461 -7.441 1 75.88 110 LYS B CA 1
ATOM 1813 C C . LYS B 1 110 ? 9.555 -13.008 -8.859 1 75.88 110 LYS B C 1
ATOM 1815 O O . LYS B 1 110 ? 10.281 -12.578 -9.758 1 75.88 110 LYS B O 1
ATOM 1820 N N . ILE B 1 111 ? 8.688 -13.914 -9.055 1 74.56 111 ILE B N 1
ATOM 1821 C CA . ILE B 1 111 ? 8.57 -14.5 -10.391 1 74.56 111 ILE B CA 1
ATOM 1822 C C . ILE B 1 111 ? 8.203 -13.422 -11.398 1 74.56 111 ILE B C 1
ATOM 1824 O O . ILE B 1 111 ? 8.578 -13.5 -12.57 1 74.56 111 ILE B O 1
ATOM 1828 N N . LEU B 1 112 ? 7.477 -12.391 -10.883 1 71.38 112 LEU B N 1
ATOM 1829 C CA . LEU B 1 112 ? 7.074 -11.297 -11.758 1 71.38 112 LEU B CA 1
ATOM 1830 C C . LEU B 1 112 ? 8.211 -10.305 -11.953 1 71.38 112 LEU B C 1
ATOM 1832 O O . LEU B 1 112 ? 8.281 -9.609 -12.969 1 71.38 112 LEU B O 1
ATOM 1836 N N . GLU B 1 113 ? 8.977 -10.117 -10.914 1 63.56 113 GLU B N 1
ATOM 1837 C CA . GLU B 1 113 ? 10.094 -9.18 -10.984 1 63.56 113 GLU B CA 1
ATOM 1838 C C . GLU B 1 113 ? 11.148 -9.648 -11.977 1 63.56 113 GLU B C 1
ATOM 1840 O O . GLU B 1 113 ? 11.734 -8.844 -12.703 1 63.56 113 GLU B O 1
ATOM 1845 N N . LYS B 1 114 ? 11.359 -10.922 -12.047 1 57.5 114 LYS B N 1
ATOM 1846 C CA . LYS B 1 114 ? 12.344 -11.484 -12.969 1 57.5 114 LYS B CA 1
ATOM 1847 C C . LYS B 1 114 ? 11.828 -11.445 -14.406 1 57.5 114 LYS B C 1
ATOM 1849 O O . LYS B 1 114 ? 12.625 -11.422 -15.352 1 57.5 114 LYS B O 1
ATOM 1854 N N . ALA B 1 115 ? 10.539 -11.523 -14.555 1 50.56 115 ALA B N 1
ATOM 1855 C CA . ALA B 1 115 ? 10.016 -11.398 -15.914 1 50.56 115 ALA B CA 1
ATOM 1856 C C . ALA B 1 115 ? 10.289 -10.008 -16.484 1 50.56 115 ALA B C 1
ATOM 1858 O O . ALA B 1 115 ? 10.273 -9.812 -17.703 1 50.56 115 ALA B O 1
ATOM 1859 N N . LYS B 1 116 ? 10.445 -9.094 -15.578 1 49.44 116 LYS B N 1
ATOM 1860 C CA . LYS B 1 116 ? 10.734 -7.746 -16.078 1 49.44 116 LYS B CA 1
ATOM 1861 C C . LYS B 1 116 ? 12.195 -7.613 -16.5 1 49.44 116 LYS B C 1
ATOM 1863 O O . LYS B 1 116 ? 12.586 -6.609 -17.094 1 49.44 116 LYS B O 1
ATOM 1868 N N . GLN B 1 117 ? 13.156 -8.391 -15.992 1 42.09 117 GLN B N 1
ATOM 1869 C CA . GLN B 1 117 ? 14.539 -8.312 -16.469 1 42.09 117 GLN B CA 1
ATOM 1870 C C . GLN B 1 117 ? 14.734 -9.125 -17.734 1 42.09 117 GLN B C 1
ATOM 1872 O O . GLN B 1 117 ? 14.086 -10.156 -17.938 1 42.09 117 GLN B O 1
#